Protein AF-A0AAV7CRY5-F1 (afdb_monomer_lite)

Secondary structure (DSSP, 8-state):
-EEEEEEEEEEEEEEEGGGHHHHHHHHHHHHH-GGG-----EEEEE-SSEEEEEEEHHHHTTSPP-TTEEE-S--EEEEEEE---SSSS---B--HHHHIIIIIHHHHHTT--EEEEE-SS-EEEEEEGGGHHHHHHHHTTT-EEEEEETTEEEE------------------------------------------SS----------

InterPro domains:
  IPR026249 CASTOR family [PR02078] (38-56)
  IPR026249 CASTOR family [PR02078] (56-70)
  IPR026249 CASTOR family [PR02078] (70-82)
  IPR026249 CASTOR family [PR02078] (94-113)
  IPR027795 CASTOR, ACT domain [PF13840] (73-139)
  IPR040778 CASTOR1, N-terminal [PF18700] (9-69)
  IPR045865 ACT-like domain [SSF55021] (93-143)
  IPR051719 Cytosolic arginine sensor for mTORC1 [PTHR31131] (1-174)

Radius of gyration: 18.85 Å; chains: 1; bounding box: 53×42×50 Å

Organism: Engystomops pustulosus (NCBI:txid76066)

Foldseek 3Di:
DAKEWEPFWKKKKKAFPVCVVLFVQLVCCQQPVCVNWPWPDWFWFDDPGTIIIITGPRSVVSGDDDPRIGIDPFTKIKMFDWDPDPDDDDGDEDDPVVCCVLQVVLCVVVVWDWDWDDDPRYIIIIGTPVCVLVSCVSNVVPHQYWYQDPNDTDGPPNPDPPPDPDDDDDDDDDDDDDDPDDDDDDPDDDGDRPDRDPDDDDDDDDDDD

Sequence (209 aa):
MELHILEHRLKVASIAKENIQLFTYGLIKLAFLSSKTRCKFFSLTETPEDYTIIVDEEGFLELPSSEHLSVADATWLALNVVSGGGSSSSSQPIGVTKIAKSVIAPLADQNISVFMLSTYQTDFILVRERDLPFVMHTLAAEFTILQVVNGETVAADNLGVTNGFVKPKLGMNKKGHGKFSILENAGPIQNRCIFIPCKSAYSILLFLL

pLDDT: mean 71.77, std 27.09, range [23.28, 97.12]

Structure (mmCIF, N/CA/C/O backbone):
data_AF-A0AAV7CRY5-F1
#
_entry.id   AF-A0AAV7CRY5-F1
#
loop_
_atom_site.group_PDB
_atom_site.id
_atom_site.type_symbol
_atom_site.label_atom_id
_atom_site.label_alt_id
_atom_site.label_comp_id
_atom_site.label_asym_id
_atom_site.label_entity_id
_atom_site.label_seq_id
_atom_site.pdbx_PDB_ins_code
_atom_site.Cartn_x
_atom_site.Cartn_y
_atom_site.Cartn_z
_atom_site.occupancy
_atom_site.B_iso_or_equiv
_atom_site.auth_seq_id
_atom_site.auth_comp_id
_atom_site.auth_asym_id
_atom_site.auth_atom_id
_atom_site.pdbx_PDB_model_num
ATOM 1 N N . MET A 1 1 ? 21.057 2.311 -10.906 1.00 82.31 1 MET A N 1
ATOM 2 C CA . MET A 1 1 ? 20.374 2.448 -9.597 1.00 82.31 1 MET A CA 1
ATOM 3 C C . MET A 1 1 ? 19.766 1.102 -9.254 1.00 82.31 1 MET A C 1
ATOM 5 O O . MET A 1 1 ? 19.637 0.286 -10.160 1.00 82.31 1 MET A O 1
ATOM 9 N N . GLU A 1 2 ? 19.423 0.851 -7.996 1.00 88.25 2 GLU A N 1
ATOM 10 C CA . GLU A 1 2 ? 18.749 -0.393 -7.618 1.00 88.25 2 GLU A CA 1
ATOM 11 C C . GLU A 1 2 ? 17.283 -0.117 -7.298 1.00 88.25 2 GLU A C 1
ATOM 13 O O . GLU A 1 2 ? 16.954 0.885 -6.658 1.00 88.25 2 GLU A O 1
ATOM 18 N N . LEU A 1 3 ? 16.410 -1.005 -7.764 1.00 90.25 3 LEU A N 1
ATOM 19 C CA . LEU A 1 3 ? 14.995 -1.023 -7.420 1.00 90.25 3 LEU A CA 1
ATOM 20 C C . LEU A 1 3 ? 14.729 -2.304 -6.641 1.00 90.25 3 LEU A C 1
ATOM 22 O O . LEU A 1 3 ? 14.902 -3.396 -7.175 1.00 90.25 3 LEU A O 1
ATOM 26 N N . HIS A 1 4 ? 14.333 -2.173 -5.382 1.00 91.00 4 HIS A N 1
ATOM 27 C CA . HIS A 1 4 ? 14.048 -3.306 -4.511 1.00 91.00 4 HIS A CA 1
ATOM 28 C C . HIS A 1 4 ? 12.535 -3.513 -4.441 1.00 91.00 4 HIS A C 1
ATOM 30 O O . HIS A 1 4 ? 11.807 -2.633 -3.982 1.00 91.00 4 HIS A O 1
ATOM 36 N N . ILE A 1 5 ? 12.062 -4.675 -4.885 1.00 93.06 5 ILE A N 1
ATOM 37 C CA . ILE A 1 5 ? 10.692 -5.150 -4.683 1.00 93.06 5 ILE A CA 1
ATOM 38 C C . ILE A 1 5 ? 10.646 -5.794 -3.298 1.00 93.06 5 ILE A C 1
ATOM 40 O O . ILE A 1 5 ? 11.307 -6.806 -3.061 1.00 93.06 5 ILE A O 1
ATOM 44 N N . LEU A 1 6 ? 9.897 -5.203 -2.372 1.00 91.06 6 LEU A N 1
ATOM 45 C CA . LEU A 1 6 ? 9.798 -5.710 -1.006 1.00 91.06 6 LEU A CA 1
ATOM 46 C C . LEU A 1 6 ? 8.889 -6.944 -0.931 1.00 91.06 6 LEU A C 1
ATOM 48 O O . LEU A 1 6 ? 7.956 -7.095 -1.717 1.00 91.06 6 LEU A O 1
ATOM 52 N N . GLU A 1 7 ? 9.115 -7.793 0.074 1.00 88.38 7 GLU A N 1
ATOM 53 C CA . GLU A 1 7 ? 8.344 -9.028 0.306 1.00 88.38 7 GLU A CA 1
ATOM 54 C C . GLU A 1 7 ? 6.907 -8.798 0.813 1.00 88.38 7 GLU A C 1
ATOM 56 O O . GLU A 1 7 ? 6.166 -9.750 1.057 1.00 88.38 7 GLU A O 1
ATOM 61 N N . HIS A 1 8 ? 6.498 -7.543 1.009 1.00 87.81 8 HIS A N 1
ATOM 62 C CA . HIS A 1 8 ? 5.221 -7.215 1.631 1.00 87.81 8 HIS A CA 1
ATOM 63 C C . HIS A 1 8 ? 4.103 -7.098 0.595 1.00 87.81 8 HIS A C 1
ATOM 65 O O . HIS A 1 8 ? 4.104 -6.199 -0.249 1.00 87.81 8 HIS A O 1
ATOM 71 N N . ARG A 1 9 ? 3.108 -7.979 0.721 1.00 95.38 9 ARG A N 1
ATOM 72 C CA . ARG A 1 9 ? 1.816 -7.871 0.039 1.00 95.38 9 ARG A CA 1
ATOM 73 C C . ARG A 1 9 ? 0.900 -7.007 0.893 1.00 95.38 9 ARG A C 1
ATOM 75 O O . ARG A 1 9 ? 0.596 -7.362 2.028 1.00 95.38 9 ARG A O 1
ATOM 82 N N . LEU A 1 10 ? 0.506 -5.858 0.361 1.00 95.75 10 LEU A N 1
ATOM 83 C CA . LEU A 1 10 ? -0.177 -4.804 1.100 1.00 95.75 10 LEU A CA 1
ATOM 84 C C . LEU A 1 10 ? -1.644 -4.691 0.692 1.00 95.75 10 LEU A C 1
ATOM 86 O O . LEU A 1 10 ? -2.000 -4.771 -0.489 1.00 95.75 10 LEU A O 1
ATOM 90 N N . LYS A 1 11 ? -2.490 -4.447 1.687 1.00 97.00 11 LYS A N 1
ATOM 91 C CA . LYS A 1 11 ? -3.884 -4.040 1.547 1.00 97.00 11 LYS A CA 1
ATOM 92 C C . LYS A 1 11 ? -4.006 -2.557 1.855 1.00 97.00 11 LYS A C 1
ATOM 94 O O . LYS A 1 11 ? -3.394 -2.062 2.798 1.00 97.00 11 LYS A O 1
ATOM 99 N N . VAL A 1 12 ? -4.815 -1.872 1.053 1.00 95.19 12 VAL A N 1
ATOM 100 C CA . VAL A 1 12 ? -5.201 -0.479 1.285 1.00 95.19 12 VAL A CA 1
ATOM 101 C C . VAL A 1 12 ? -6.655 -0.483 1.721 1.00 95.19 12 VAL A C 1
ATOM 103 O O . VAL A 1 12 ? -7.508 -1.022 1.015 1.00 95.19 12 VAL A O 1
ATOM 106 N N . ALA A 1 13 ? -6.921 0.087 2.888 1.00 95.88 13 ALA A N 1
ATOM 107 C CA . ALA A 1 13 ? -8.252 0.178 3.457 1.00 95.88 13 ALA A CA 1
ATOM 108 C C . ALA A 1 13 ? -8.536 1.589 3.983 1.00 95.88 13 ALA A C 1
ATOM 110 O O . ALA A 1 13 ? -7.620 2.372 4.217 1.00 95.88 13 ALA A O 1
ATOM 111 N N . SER A 1 14 ? -9.810 1.904 4.176 1.00 95.94 14 SER A N 1
ATOM 112 C CA . SER A 1 14 ? -10.287 3.165 4.730 1.00 95.94 14 SER A CA 1
ATOM 113 C C . SER A 1 14 ? -11.382 2.908 5.764 1.00 95.94 14 SER A C 1
ATOM 115 O O . SER A 1 14 ? -12.218 2.012 5.602 1.00 95.94 14 SER A O 1
ATOM 117 N N . ILE A 1 15 ? -11.352 3.696 6.839 1.00 96.44 15 ILE A N 1
ATOM 118 C CA . ILE A 1 15 ? -12.349 3.711 7.908 1.00 96.44 15 ILE A CA 1
ATOM 119 C C . ILE A 1 15 ? -12.909 5.129 8.025 1.00 96.44 15 ILE A C 1
ATOM 121 O O . ILE A 1 15 ? -12.161 6.072 8.287 1.00 96.44 15 ILE A O 1
ATOM 125 N N . ALA A 1 16 ? -14.229 5.274 7.906 1.00 96.31 16 ALA A N 1
ATOM 126 C CA . ALA A 1 16 ? -14.907 6.547 8.154 1.00 96.31 16 ALA A CA 1
ATOM 127 C C . ALA A 1 16 ? -14.708 7.021 9.608 1.00 96.31 16 ALA A C 1
ATOM 129 O O . ALA A 1 16 ? -14.632 6.205 10.534 1.00 96.31 16 ALA A O 1
ATOM 130 N N . LYS A 1 17 ? -14.646 8.340 9.827 1.00 94.00 17 LYS A N 1
ATOM 131 C CA . LYS A 1 17 ? -14.325 8.949 11.133 1.00 94.00 17 LYS A CA 1
ATOM 132 C C . LYS A 1 17 ? -15.164 8.416 12.286 1.00 94.00 17 LYS A C 1
ATOM 134 O O . LYS A 1 17 ? -14.636 8.106 13.350 1.00 94.00 17 LYS A O 1
ATOM 139 N N . GLU A 1 18 ? -16.461 8.293 12.063 1.00 96.75 18 GLU A N 1
ATOM 140 C CA . GLU A 1 18 ? -17.451 7.835 13.030 1.00 96.75 18 GLU A CA 1
ATOM 141 C C . GLU A 1 18 ? -17.232 6.384 13.485 1.00 96.75 18 GLU A C 1
ATOM 143 O O . GLU A 1 18 ? -17.610 6.025 14.599 1.00 96.75 18 GLU A O 1
ATOM 148 N N . ASN A 1 19 ? -16.562 5.564 12.671 1.00 96.19 19 ASN A N 1
ATOM 149 C CA . ASN A 1 19 ? -16.421 4.128 12.903 1.00 96.19 19 ASN A CA 1
ATOM 150 C C . ASN A 1 19 ? -15.075 3.737 13.525 1.00 96.19 19 ASN A C 1
ATOM 152 O O . ASN A 1 19 ? -14.879 2.571 13.868 1.00 96.19 19 ASN A O 1
ATOM 156 N N . ILE A 1 20 ? -14.153 4.686 13.729 1.00 95.12 20 ILE A N 1
ATOM 157 C CA . ILE A 1 20 ? -12.791 4.414 14.224 1.00 95.12 20 ILE A CA 1
ATOM 158 C C . ILE A 1 20 ? -12.760 3.663 15.564 1.00 95.12 20 ILE A C 1
ATOM 160 O O . ILE A 1 20 ? -11.850 2.872 15.832 1.00 95.12 20 ILE A O 1
ATOM 164 N N . GLN A 1 21 ? -13.785 3.856 16.397 1.00 96.38 21 GLN A N 1
ATOM 165 C CA . GLN A 1 21 ? -13.907 3.187 17.693 1.00 96.38 21 GLN A CA 1
ATOM 166 C C . GLN A 1 21 ? -13.944 1.658 17.545 1.00 96.38 21 GLN A C 1
ATOM 168 O O . GLN A 1 21 ? -13.300 0.956 18.324 1.00 96.38 21 GLN A O 1
ATOM 173 N N . LEU A 1 22 ? -14.600 1.143 16.498 1.00 97.06 22 LEU A N 1
ATOM 174 C CA . LEU A 1 22 ? -14.698 -0.296 16.221 1.00 97.06 22 LEU A CA 1
ATOM 175 C C . LEU A 1 22 ? -13.336 -0.929 15.911 1.00 97.06 22 LEU A C 1
ATOM 177 O O . LEU A 1 22 ? -13.116 -2.103 16.195 1.00 97.06 22 LEU A O 1
ATOM 181 N N . PHE A 1 23 ? -12.406 -0.146 15.365 1.00 97.12 23 PHE A N 1
ATOM 182 C CA . PHE A 1 23 ? -11.086 -0.611 14.933 1.00 97.12 23 PHE A CA 1
ATOM 183 C C . PHE A 1 23 ? -9.977 -0.265 15.928 1.00 97.12 23 PHE A C 1
ATOM 185 O O . PHE A 1 23 ? -8.841 -0.701 15.757 1.00 97.12 23 PHE A O 1
ATOM 192 N N . THR A 1 24 ? -10.289 0.482 16.992 1.00 95.75 24 THR A N 1
ATOM 193 C CA . THR A 1 24 ? -9.295 1.018 17.933 1.00 95.75 24 THR A CA 1
ATOM 194 C C . THR A 1 24 ? -8.419 -0.074 18.547 1.00 95.75 24 THR A C 1
ATOM 196 O O . THR A 1 24 ? -7.208 0.103 18.637 1.00 95.75 24 THR A O 1
ATOM 199 N N . TYR A 1 25 ? -8.987 -1.227 18.917 1.00 96.44 25 TYR A N 1
ATOM 200 C CA . TYR A 1 25 ? -8.199 -2.337 19.462 1.00 96.44 25 TYR A CA 1
ATOM 201 C C . TYR A 1 25 ? -7.173 -2.875 18.453 1.00 96.44 25 TYR A C 1
ATOM 203 O O . TYR A 1 25 ? -5.991 -2.982 18.783 1.00 96.44 25 TYR A O 1
ATOM 211 N N . GLY A 1 26 ? -7.609 -3.162 17.221 1.00 94.94 26 GLY A N 1
ATOM 212 C CA . GLY A 1 26 ? -6.735 -3.644 16.147 1.00 94.94 26 GLY A CA 1
ATOM 213 C C . GLY A 1 26 ? -5.647 -2.626 15.808 1.00 94.94 26 GLY A C 1
ATOM 214 O O . GLY A 1 26 ? -4.469 -2.967 15.761 1.00 94.94 26 GLY A O 1
ATOM 215 N N . LEU A 1 27 ? -6.018 -1.348 15.694 1.00 94.69 27 LEU A N 1
ATOM 216 C CA . LEU A 1 27 ? -5.082 -0.255 15.429 1.00 94.69 27 LEU A CA 1
ATOM 217 C C . LEU A 1 27 ? -4.041 -0.088 16.541 1.00 94.69 27 LEU A C 1
ATOM 219 O O . LEU A 1 27 ? -2.854 0.015 16.250 1.00 94.69 27 LEU A O 1
ATOM 223 N N . ILE A 1 28 ? -4.448 -0.116 17.814 1.00 93.62 28 ILE A N 1
ATOM 224 C CA . ILE A 1 28 ? -3.509 -0.054 18.944 1.00 93.62 28 ILE A CA 1
ATOM 225 C C . ILE A 1 28 ? -2.569 -1.261 18.930 1.00 93.62 28 ILE A C 1
ATOM 227 O O . ILE A 1 28 ? -1.367 -1.109 19.163 1.00 93.62 28 ILE A O 1
ATOM 231 N N . LYS A 1 29 ? -3.095 -2.457 18.646 1.00 91.69 29 LYS A N 1
ATOM 232 C CA . LYS A 1 29 ? -2.294 -3.680 18.578 1.00 91.69 29 LYS A CA 1
ATOM 233 C C . LYS A 1 29 ? -1.228 -3.584 17.486 1.00 91.69 29 LYS A C 1
ATOM 235 O O . LYS A 1 29 ? -0.059 -3.828 17.776 1.00 91.69 29 LYS A O 1
ATOM 240 N N . LEU A 1 30 ? -1.616 -3.168 16.280 1.00 90.81 30 LEU A N 1
ATOM 241 C CA . LEU A 1 30 ? -0.708 -2.974 15.147 1.00 90.81 30 LEU A CA 1
ATOM 242 C C . LEU A 1 30 ? 0.363 -1.924 15.443 1.00 90.81 30 LEU A C 1
ATOM 244 O O . LEU A 1 30 ? 1.536 -2.128 15.140 1.00 90.81 30 LEU A O 1
ATOM 248 N N . ALA A 1 31 ? -0.027 -0.815 16.067 1.00 88.50 31 ALA A N 1
ATOM 249 C CA . ALA A 1 31 ? 0.857 0.329 16.192 1.00 88.50 31 ALA A CA 1
ATOM 250 C C . ALA A 1 31 ? 1.797 0.273 17.409 1.00 88.50 31 ALA A C 1
ATOM 252 O O . ALA A 1 31 ? 2.903 0.810 17.358 1.00 88.50 31 ALA A O 1
ATOM 253 N N . PHE A 1 32 ? 1.383 -0.375 18.503 1.00 88.69 32 PHE A N 1
ATOM 254 C CA . PHE A 1 32 ? 2.121 -0.347 19.773 1.00 88.69 32 PHE A CA 1
ATOM 255 C C . PHE A 1 32 ? 2.501 -1.722 20.322 1.00 88.69 32 PHE A C 1
ATOM 257 O O . PHE A 1 32 ? 3.377 -1.808 21.182 1.00 88.69 32 PHE A O 1
ATOM 264 N N . LEU A 1 33 ? 1.870 -2.804 19.856 1.00 90.50 33 LEU A N 1
ATOM 265 C CA . LEU A 1 33 ? 2.053 -4.149 20.405 1.00 90.50 33 LEU A CA 1
ATOM 266 C C . LEU A 1 33 ? 2.681 -5.085 19.368 1.00 90.50 33 LEU A C 1
ATOM 268 O O . LEU A 1 33 ? 2.173 -6.175 19.120 1.00 90.50 33 LEU A O 1
ATOM 272 N N . SER A 1 34 ? 3.818 -4.686 18.791 1.00 82.62 34 SER A N 1
ATOM 273 C CA . SER A 1 34 ? 4.505 -5.442 17.729 1.00 82.62 34 SER A CA 1
ATOM 274 C C . SER A 1 34 ? 4.842 -6.889 18.107 1.00 82.62 34 SER A C 1
ATOM 276 O O . SER A 1 34 ? 4.841 -7.762 17.253 1.00 82.62 34 SER A O 1
ATOM 278 N N . SER A 1 35 ? 5.052 -7.194 19.391 1.00 88.44 35 SER A N 1
ATOM 279 C CA . SER A 1 35 ? 5.261 -8.570 19.874 1.00 88.44 35 SER A CA 1
ATOM 280 C C . SER A 1 35 ? 3.998 -9.442 19.869 1.00 88.44 35 SER A C 1
ATOM 282 O O . SER A 1 35 ? 4.067 -10.637 20.154 1.00 88.44 35 SER A O 1
ATOM 284 N N . LYS A 1 36 ? 2.830 -8.852 19.601 1.00 91.69 36 LYS A N 1
ATOM 285 C CA . LYS A 1 36 ? 1.517 -9.511 19.595 1.00 91.69 36 LYS A CA 1
ATOM 286 C C . LYS A 1 36 ? 0.956 -9.717 18.191 1.00 91.69 36 LYS A C 1
ATOM 288 O O . LYS A 1 36 ? -0.127 -10.286 18.079 1.00 91.69 36 LYS A O 1
ATOM 293 N N . THR A 1 37 ? 1.660 -9.270 17.158 1.00 91.19 37 THR A N 1
ATOM 294 C CA . THR A 1 37 ? 1.265 -9.399 15.754 1.00 91.19 37 THR A CA 1
ATOM 295 C C . THR A 1 37 ? 2.471 -9.815 14.911 1.00 91.19 37 THR A C 1
ATOM 297 O O . THR A 1 37 ? 3.615 -9.630 15.318 1.00 91.19 37 THR A O 1
ATOM 300 N N . ARG A 1 38 ? 2.223 -10.405 13.739 1.00 91.31 38 ARG A N 1
ATOM 301 C CA . ARG A 1 38 ? 3.263 -10.695 12.737 1.00 91.31 38 ARG A CA 1
ATOM 302 C C . ARG A 1 38 ? 3.381 -9.600 11.674 1.00 91.31 38 ARG A C 1
ATOM 304 O O . ARG A 1 38 ? 4.180 -9.749 10.755 1.00 91.31 38 ARG A O 1
ATOM 311 N N . CYS A 1 39 ? 2.609 -8.522 11.814 1.00 92.06 39 CYS A N 1
ATOM 312 C CA . CYS A 1 39 ? 2.650 -7.358 10.941 1.00 92.06 39 CYS A CA 1
ATOM 313 C C . CYS A 1 39 ? 4.064 -6.761 10.885 1.00 92.06 39 CYS A C 1
ATOM 315 O O . CYS A 1 39 ? 4.649 -6.409 11.912 1.00 92.06 39 CYS A O 1
ATOM 317 N N . LYS A 1 40 ? 4.593 -6.615 9.673 1.00 88.31 40 LYS A N 1
ATOM 318 C CA . LYS A 1 40 ? 5.882 -5.985 9.362 1.00 88.31 40 LYS A CA 1
ATOM 319 C C . LYS A 1 40 ? 5.715 -4.652 8.634 1.00 88.31 40 LYS A C 1
ATOM 321 O O . LYS A 1 40 ? 6.620 -3.824 8.693 1.00 88.31 40 LYS A O 1
ATOM 326 N N . PHE A 1 41 ? 4.573 -4.430 7.982 1.00 92.56 41 PHE A N 1
ATOM 327 C CA . PHE A 1 41 ? 4.260 -3.185 7.287 1.00 92.56 41 PHE A CA 1
ATOM 328 C C . PHE A 1 41 ? 2.918 -2.625 7.758 1.00 92.56 41 PHE A C 1
ATOM 330 O O . PHE A 1 41 ? 1.876 -3.236 7.539 1.00 92.56 41 PHE A O 1
ATOM 337 N N . PHE A 1 42 ? 2.944 -1.446 8.378 1.00 94.81 42 PHE A N 1
ATOM 338 C CA . PHE A 1 42 ? 1.750 -0.739 8.831 1.00 94.81 42 PHE A CA 1
ATOM 339 C C . PHE A 1 42 ? 1.921 0.770 8.654 1.00 94.81 42 PHE A C 1
ATOM 341 O O . PHE A 1 42 ? 2.911 1.357 9.092 1.00 94.81 42 PHE A O 1
ATOM 348 N N . SER A 1 43 ? 0.929 1.396 8.036 1.00 94.25 43 SER A N 1
ATOM 349 C CA . SER A 1 43 ? 0.776 2.837 7.912 1.00 94.25 43 SER A CA 1
ATOM 350 C C . SER A 1 43 ? -0.671 3.200 8.217 1.00 94.25 43 SER A C 1
ATOM 352 O O . SER A 1 43 ? -1.598 2.559 7.721 1.00 94.25 43 SER A O 1
ATOM 354 N N . LEU A 1 44 ? -0.849 4.234 9.032 1.00 95.25 44 LEU A N 1
ATOM 355 C CA . LEU A 1 44 ? -2.134 4.834 9.350 1.00 95.25 44 LEU A CA 1
ATOM 356 C C . LEU A 1 44 ? -2.030 6.327 9.058 1.00 95.25 44 LEU A C 1
ATOM 358 O O . LEU A 1 44 ? -1.176 7.014 9.620 1.00 95.25 44 LEU A O 1
ATOM 362 N N . THR A 1 45 ? -2.922 6.821 8.211 1.00 91.81 45 THR A N 1
ATOM 363 C CA . THR A 1 45 ? -2.990 8.229 7.835 1.00 91.81 45 THR A CA 1
ATOM 364 C C . THR A 1 45 ? -4.374 8.753 8.154 1.00 91.81 45 THR A C 1
ATOM 366 O O . THR A 1 45 ? -5.373 8.285 7.615 1.00 91.81 45 THR A O 1
ATOM 369 N N . GLU A 1 46 ?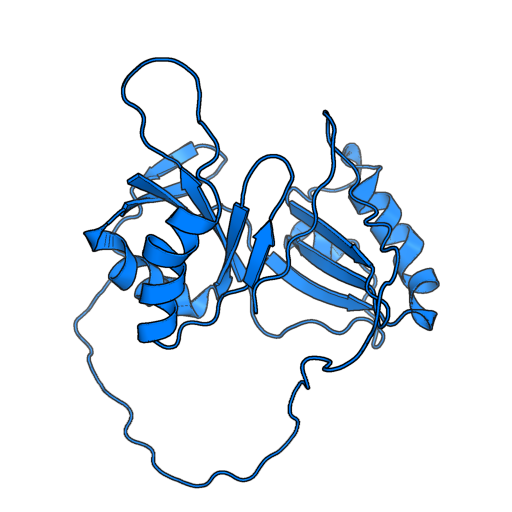 -4.429 9.741 9.038 1.00 92.88 46 GLU A N 1
ATOM 370 C CA . GLU A 1 46 ? -5.649 10.479 9.317 1.00 92.88 46 GLU A CA 1
ATOM 371 C C . GLU A 1 46 ? -5.835 11.591 8.275 1.00 92.88 46 GLU A C 1
ATOM 373 O O . GLU A 1 46 ? -4.970 12.456 8.127 1.00 92.88 46 GLU A O 1
ATOM 378 N N . THR A 1 47 ? -6.969 11.591 7.577 1.00 86.69 47 THR A N 1
ATOM 379 C CA . THR A 1 47 ? -7.395 12.685 6.692 1.00 86.69 47 THR A CA 1
ATOM 380 C C . THR A 1 47 ? -8.587 13.418 7.322 1.00 86.69 47 THR A C 1
ATOM 382 O O . THR A 1 47 ? -9.093 12.979 8.356 1.00 86.69 47 THR A O 1
ATOM 385 N N . PRO A 1 48 ? -9.072 14.544 6.772 1.00 89.88 48 PRO A N 1
ATOM 386 C CA . PRO A 1 48 ? -10.336 15.126 7.223 1.00 89.88 48 PRO A CA 1
ATOM 387 C C . PRO A 1 48 ? -11.542 14.193 7.032 1.00 89.88 48 PRO A C 1
ATOM 389 O O . PRO A 1 48 ? -12.480 14.255 7.823 1.00 89.88 48 PRO A O 1
ATOM 392 N N . GLU A 1 49 ? -11.508 13.325 6.017 1.00 86.19 49 GLU A N 1
ATOM 393 C CA . GLU A 1 49 ? -12.640 12.472 5.635 1.00 86.19 49 GLU A CA 1
ATOM 394 C C . GLU A 1 49 ? -12.624 11.111 6.337 1.00 86.19 49 GLU A C 1
ATOM 396 O O . GLU A 1 49 ? -13.673 10.575 6.687 1.00 86.19 49 GLU A O 1
ATOM 401 N N . ASP A 1 50 ? -11.440 10.545 6.563 1.00 92.69 50 ASP A N 1
ATOM 402 C CA . ASP A 1 50 ? -11.297 9.150 6.966 1.00 92.69 50 ASP A CA 1
ATOM 403 C C . ASP A 1 50 ? -9.968 8.854 7.685 1.00 92.69 50 ASP A C 1
ATOM 405 O O . ASP A 1 50 ? -9.162 9.737 8.007 1.00 92.69 50 ASP A O 1
ATOM 409 N N . TYR A 1 51 ? -9.769 7.572 7.980 1.00 93.38 51 TYR A N 1
ATOM 410 C CA . TYR A 1 51 ? -8.486 6.982 8.327 1.00 93.38 51 TYR A CA 1
ATOM 411 C C . TYR A 1 51 ? -8.096 5.988 7.235 1.00 93.38 51 TYR A C 1
ATOM 413 O O . TYR A 1 51 ? -8.704 4.925 7.115 1.00 93.38 51 TYR A O 1
ATOM 421 N N . THR A 1 52 ? -7.066 6.316 6.461 1.00 94.19 52 THR A N 1
ATOM 422 C CA . THR A 1 52 ? -6.476 5.405 5.478 1.00 94.19 52 THR A CA 1
ATOM 423 C C . THR A 1 52 ? -5.469 4.486 6.164 1.00 94.19 52 THR A C 1
ATOM 425 O O . THR A 1 52 ? -4.604 4.944 6.912 1.00 94.19 52 THR A O 1
ATOM 428 N N . ILE A 1 53 ? -5.555 3.190 5.886 1.00 95.62 53 ILE A N 1
ATOM 429 C CA . ILE A 1 53 ? -4.664 2.152 6.399 1.00 95.62 53 ILE A CA 1
ATOM 430 C C . ILE A 1 53 ? -3.972 1.472 5.227 1.00 95.62 53 ILE A C 1
ATOM 432 O O . ILE A 1 53 ? -4.623 1.037 4.278 1.00 95.62 53 ILE A O 1
ATOM 436 N N . ILE A 1 54 ? -2.656 1.322 5.329 1.00 95.88 54 ILE A N 1
ATOM 437 C CA . ILE A 1 54 ? -1.873 0.454 4.452 1.00 95.88 54 ILE A CA 1
ATOM 438 C C . ILE A 1 54 ? -1.185 -0.563 5.339 1.00 95.88 54 ILE A C 1
ATOM 440 O O . ILE A 1 54 ? -0.391 -0.202 6.206 1.00 95.88 54 ILE A O 1
ATOM 444 N N . VAL A 1 55 ? -1.512 -1.831 5.153 1.00 95.69 55 VAL A N 1
ATOM 445 C CA . VAL A 1 55 ? -1.069 -2.894 6.053 1.00 95.69 55 VAL A CA 1
ATOM 446 C C . VAL A 1 55 ? -0.744 -4.150 5.263 1.00 95.69 55 VAL A C 1
ATOM 448 O O . VAL A 1 55 ? -1.359 -4.396 4.226 1.00 95.69 55 VAL A O 1
ATOM 451 N N . ASP A 1 56 ? 0.233 -4.933 5.711 1.00 94.44 56 ASP A N 1
ATOM 452 C CA . ASP A 1 56 ? 0.470 -6.250 5.121 1.00 94.44 56 ASP A CA 1
ATOM 453 C C . ASP A 1 56 ? -0.650 -7.253 5.440 1.00 94.44 56 ASP A C 1
ATOM 455 O O . ASP A 1 56 ? -1.528 -7.006 6.268 1.00 94.44 56 ASP A O 1
ATOM 459 N N . GLU A 1 57 ? -0.649 -8.393 4.747 1.00 95.00 57 GLU A N 1
ATOM 460 C CA . GLU A 1 57 ? -1.684 -9.420 4.919 1.00 95.00 57 GLU A CA 1
ATOM 461 C C . GLU A 1 57 ? -1.785 -9.941 6.360 1.00 95.00 57 GLU A C 1
ATOM 463 O O . GLU A 1 57 ? -2.886 -10.242 6.812 1.00 95.00 57 GLU A O 1
ATOM 468 N N . GLU A 1 58 ? -0.676 -10.001 7.101 1.00 93.75 58 GLU A N 1
ATOM 469 C CA . GLU A 1 58 ? -0.665 -10.450 8.497 1.00 93.75 58 GLU A CA 1
ATOM 470 C C . GLU A 1 58 ? -1.300 -9.423 9.434 1.00 93.75 58 GLU A C 1
ATOM 472 O O . GLU A 1 58 ? -2.104 -9.777 10.295 1.00 93.75 58 GLU A O 1
ATOM 477 N N . GLY A 1 59 ? -0.977 -8.141 9.263 1.00 93.12 59 GLY A N 1
ATOM 478 C CA . GLY A 1 59 ? -1.592 -7.069 10.031 1.00 93.12 59 GLY A CA 1
ATOM 479 C C . GLY A 1 59 ? -3.053 -6.830 9.654 1.00 93.12 59 GLY A C 1
ATOM 480 O O . GLY A 1 59 ? -3.853 -6.460 10.510 1.00 93.12 59 GLY A O 1
ATOM 481 N N . PHE A 1 60 ? -3.440 -7.102 8.406 1.00 96.44 60 PHE A N 1
ATOM 482 C CA . PHE A 1 60 ? -4.832 -7.005 7.971 1.00 96.44 60 PHE A CA 1
ATOM 483 C C . PHE A 1 60 ? -5.759 -7.932 8.776 1.00 96.44 60 PHE A C 1
ATOM 485 O O . PHE A 1 60 ? -6.889 -7.552 9.073 1.00 96.44 60 PHE A O 1
ATOM 492 N N . LEU A 1 61 ? -5.268 -9.102 9.208 1.00 96.00 61 LEU A N 1
ATOM 493 C CA . LEU A 1 61 ? -6.016 -10.042 10.057 1.00 96.00 61 LEU A CA 1
ATOM 494 C C . LEU A 1 61 ? -6.312 -9.500 11.467 1.00 96.00 61 LEU A C 1
ATOM 496 O O . LEU A 1 61 ? -7.181 -10.031 12.154 1.00 96.00 61 LEU A O 1
ATOM 500 N N . GLU A 1 62 ? -5.602 -8.459 11.909 1.00 95.81 62 GLU A N 1
ATOM 501 C CA . GLU A 1 62 ? -5.830 -7.812 13.207 1.00 95.81 62 GLU A CA 1
ATOM 502 C C . GLU A 1 62 ? -6.996 -6.814 13.178 1.00 95.81 62 GLU A C 1
ATOM 504 O O . GLU A 1 62 ? -7.452 -6.358 14.232 1.00 95.81 62 GLU A O 1
ATOM 509 N N . LEU A 1 63 ? -7.478 -6.452 11.984 1.00 95.69 63 LEU A N 1
ATOM 510 C CA . LEU A 1 63 ? -8.632 -5.578 11.816 1.00 95.69 63 LEU A CA 1
ATOM 511 C C . LEU A 1 63 ? -9.921 -6.417 11.808 1.00 95.69 63 LEU A C 1
ATOM 513 O O . LEU A 1 63 ? -10.004 -7.417 11.093 1.00 95.69 63 LEU A O 1
ATOM 517 N N . PRO A 1 64 ? -10.956 -6.031 12.575 1.00 94.31 64 PRO A N 1
ATOM 518 C CA . PRO A 1 64 ? -12.224 -6.748 12.563 1.00 94.31 64 PRO A CA 1
ATOM 519 C C . PRO A 1 64 ? -12.870 -6.693 11.175 1.00 94.31 64 PRO A C 1
ATOM 521 O O . PRO A 1 64 ? -12.953 -5.634 10.552 1.00 94.31 64 PRO A O 1
ATOM 524 N N . SER A 1 65 ? -13.387 -7.834 10.713 1.00 91.06 65 SER A N 1
ATOM 525 C CA . SER A 1 65 ? -14.240 -7.875 9.523 1.00 91.06 65 SER A CA 1
ATOM 526 C C . SER A 1 65 ? -15.524 -7.096 9.797 1.00 91.06 65 SER A C 1
ATOM 528 O O . SER A 1 65 ? -16.265 -7.416 10.725 1.00 91.06 65 SER A O 1
ATOM 530 N N . SER A 1 66 ? -15.765 -6.051 9.014 1.00 92.81 66 SER A N 1
ATOM 531 C CA . SER A 1 66 ? -16.881 -5.131 9.202 1.00 92.81 66 SER A CA 1
ATOM 532 C C . SER A 1 66 ? -17.221 -4.455 7.879 1.00 92.81 66 SER A C 1
ATOM 534 O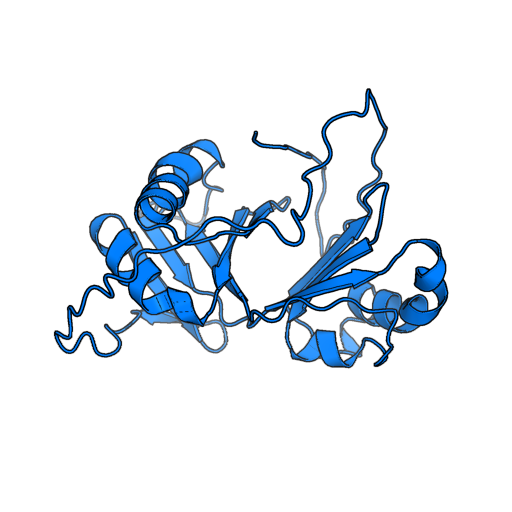 O . SER A 1 66 ? -16.329 -4.187 7.077 1.00 92.81 66 SER A O 1
ATOM 536 N N . GLU A 1 67 ? -18.496 -4.128 7.671 1.00 94.19 67 GLU A N 1
ATOM 537 C CA . GLU A 1 67 ? -18.941 -3.308 6.534 1.00 94.19 67 GLU A CA 1
ATOM 538 C C . GLU A 1 67 ? -18.401 -1.869 6.591 1.00 94.19 67 GLU A C 1
ATOM 540 O O . GLU A 1 67 ? -18.378 -1.165 5.586 1.00 94.19 67 GLU A O 1
ATOM 545 N N . HIS A 1 68 ? -17.921 -1.440 7.762 1.00 95.31 68 HIS A N 1
ATOM 546 C CA . HIS A 1 68 ? -17.331 -0.120 7.979 1.00 95.31 68 HIS A CA 1
ATOM 547 C C . HIS A 1 68 ? -15.851 -0.028 7.577 1.00 95.31 68 HIS A C 1
ATOM 549 O O . HIS A 1 68 ? -15.254 1.040 7.718 1.00 95.31 68 HIS A O 1
ATOM 555 N N . LEU A 1 69 ?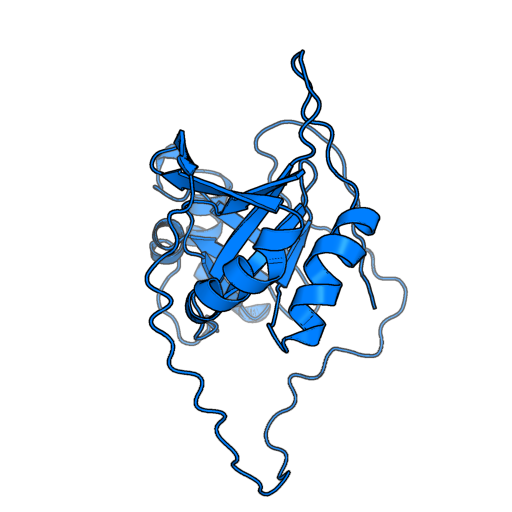 -15.258 -1.133 7.107 1.00 96.62 69 LEU A N 1
ATOM 556 C CA . LEU A 1 69 ? -13.912 -1.171 6.545 1.00 96.62 69 LEU A CA 1
ATOM 557 C C . LEU A 1 69 ? -14.006 -1.264 5.021 1.00 96.62 69 LEU A C 1
ATOM 559 O O . LEU A 1 69 ? -14.295 -2.324 4.469 1.00 96.62 69 LEU A O 1
ATOM 563 N N . SER A 1 70 ? -13.735 -0.158 4.335 1.00 96.62 70 SER A N 1
ATOM 564 C CA . SER A 1 70 ? -13.649 -0.151 2.876 1.00 96.62 70 SER A CA 1
ATOM 565 C C . SER A 1 70 ? -12.267 -0.638 2.461 1.00 96.62 70 SER A C 1
ATOM 567 O O . SER A 1 70 ? -11.273 -0.038 2.855 1.00 96.62 70 SER A O 1
ATOM 569 N N . VAL A 1 71 ? -12.176 -1.722 1.693 1.00 96.31 71 VAL A N 1
ATOM 570 C CA . VAL A 1 71 ? -10.897 -2.316 1.272 1.00 96.31 71 VAL A CA 1
ATOM 571 C C . VAL A 1 71 ? -10.792 -2.238 -0.241 1.00 96.31 71 VAL A C 1
ATOM 573 O O . VAL A 1 71 ? -11.715 -2.627 -0.951 1.00 96.31 71 VAL A O 1
ATOM 576 N N . ALA A 1 72 ? -9.663 -1.749 -0.748 1.00 93.69 72 ALA A N 1
ATOM 577 C CA . ALA A 1 72 ? -9.403 -1.749 -2.178 1.00 93.69 72 ALA A CA 1
ATOM 578 C C . ALA A 1 72 ? -9.231 -3.187 -2.697 1.00 93.69 72 ALA A C 1
ATOM 580 O O . ALA A 1 72 ? -8.504 -3.986 -2.107 1.00 93.69 72 ALA A O 1
ATOM 581 N N . ASP A 1 73 ? -9.822 -3.489 -3.856 1.00 92.62 73 ASP A N 1
ATOM 582 C CA . ASP A 1 73 ? -9.765 -4.828 -4.467 1.00 92.62 73 ASP A CA 1
ATOM 583 C C . ASP A 1 73 ? -8.336 -5.289 -4.805 1.00 92.62 73 ASP A C 1
ATOM 585 O O . ASP A 1 73 ? -8.056 -6.482 -4.934 1.00 92.62 73 ASP A O 1
ATOM 589 N N . ALA A 1 74 ? -7.413 -4.343 -4.987 1.00 92.44 74 ALA A N 1
ATOM 590 C CA . ALA A 1 74 ? -6.043 -4.633 -5.373 1.00 92.44 74 ALA A CA 1
ATOM 591 C C . ALA A 1 74 ? -5.160 -4.992 -4.168 1.00 92.44 74 ALA A C 1
ATOM 593 O O . ALA A 1 74 ? -5.159 -4.310 -3.144 1.00 92.44 74 ALA A O 1
ATOM 594 N N . THR A 1 75 ? -4.323 -6.013 -4.349 1.00 95.94 75 THR A N 1
ATOM 595 C CA . THR A 1 75 ? -3.113 -6.206 -3.542 1.00 95.94 75 THR A CA 1
ATOM 596 C C . THR A 1 75 ? -1.981 -5.378 -4.138 1.00 95.94 75 THR A C 1
ATOM 598 O O . THR A 1 75 ? -1.803 -5.337 -5.362 1.00 95.94 75 THR A O 1
ATOM 601 N N . TRP A 1 76 ? -1.212 -4.731 -3.272 1.00 95.50 76 TRP A N 1
ATOM 602 C CA . TRP A 1 76 ? -0.121 -3.843 -3.648 1.00 95.50 76 TRP A CA 1
ATOM 603 C C . TRP A 1 76 ? 1.226 -4.412 -3.207 1.00 95.50 76 TRP A C 1
ATOM 605 O O . TRP A 1 76 ? 1.316 -5.088 -2.188 1.00 95.50 76 TRP A O 1
ATOM 615 N N . LEU A 1 77 ? 2.273 -4.121 -3.970 1.00 95.31 77 LEU A N 1
ATOM 616 C CA . LEU A 1 77 ? 3.662 -4.418 -3.642 1.00 95.31 77 LEU A CA 1
ATOM 617 C C . LEU A 1 77 ? 4.406 -3.107 -3.453 1.00 95.31 77 LEU A C 1
ATOM 619 O O . LEU A 1 77 ? 4.223 -2.179 -4.241 1.00 95.31 77 LEU A O 1
ATOM 623 N N . ALA A 1 78 ? 5.251 -3.041 -2.430 1.00 91.75 78 ALA A N 1
ATOM 624 C CA . ALA A 1 78 ? 6.091 -1.879 -2.186 1.00 91.75 78 ALA A CA 1
ATOM 625 C C . ALA A 1 78 ? 7.409 -1.982 -2.955 1.00 91.75 78 ALA A C 1
ATOM 627 O O . ALA A 1 78 ? 8.127 -2.976 -2.857 1.00 91.75 78 ALA A O 1
ATOM 628 N N . LEU A 1 79 ? 7.735 -0.924 -3.686 1.00 91.38 79 LEU A N 1
ATOM 629 C CA . LEU A 1 79 ? 9.028 -0.720 -4.317 1.00 91.38 79 LEU A CA 1
ATOM 630 C C . LEU A 1 79 ? 9.810 0.320 -3.519 1.00 91.38 79 LEU A C 1
ATOM 632 O O . LEU A 1 79 ? 9.249 1.337 -3.104 1.00 91.38 79 LEU A O 1
ATOM 636 N N . ASN A 1 80 ? 11.106 0.084 -3.350 1.00 88.88 80 ASN A N 1
ATOM 637 C CA . ASN A 1 80 ? 12.037 1.027 -2.746 1.00 88.88 80 ASN A CA 1
ATOM 638 C C . ASN A 1 80 ? 13.189 1.303 -3.718 1.00 88.88 80 ASN A C 1
ATOM 640 O O . ASN A 1 80 ? 13.786 0.372 -4.261 1.00 88.88 80 ASN A O 1
ATOM 644 N N . VAL A 1 81 ? 13.503 2.576 -3.949 1.00 85.00 81 VAL A N 1
ATOM 645 C CA . VAL A 1 81 ? 14.568 2.980 -4.874 1.00 85.00 81 VAL A CA 1
ATOM 646 C C . VAL A 1 81 ? 15.811 3.330 -4.071 1.00 85.00 81 VAL A C 1
ATOM 648 O O . VAL A 1 81 ? 15.797 4.263 -3.270 1.00 85.00 81 VAL A O 1
ATOM 651 N N . VAL A 1 82 ? 16.910 2.617 -4.311 1.00 80.12 82 VAL A N 1
ATOM 652 C CA . VAL A 1 82 ? 18.168 2.817 -3.585 1.00 80.12 82 VAL A CA 1
ATOM 653 C C . VAL A 1 82 ? 19.247 3.321 -4.542 1.00 80.12 82 VAL A C 1
ATOM 655 O O . VAL A 1 82 ? 19.461 2.790 -5.639 1.00 80.12 82 VAL A O 1
ATOM 658 N N . SER A 1 83 ? 19.949 4.384 -4.137 1.00 70.50 83 SER A N 1
ATOM 659 C CA . SER A 1 83 ? 21.095 4.879 -4.901 1.00 70.50 83 SER A CA 1
ATOM 660 C C . SER A 1 83 ? 22.274 3.964 -4.631 1.00 70.50 83 SER A C 1
ATOM 662 O O . SER A 1 83 ? 22.845 4.007 -3.545 1.00 70.50 83 SER A O 1
ATOM 664 N N . GLY A 1 84 ? 22.664 3.167 -5.624 1.00 57.19 84 GLY A N 1
ATOM 665 C CA . GLY A 1 84 ? 23.916 2.417 -5.590 1.00 57.19 84 GLY A CA 1
ATOM 666 C C . GLY A 1 84 ? 25.105 3.378 -5.581 1.00 57.19 84 GLY A C 1
ATOM 667 O O . GLY A 1 84 ? 25.553 3.826 -6.634 1.00 57.19 84 GLY A O 1
ATOM 668 N N . GLY A 1 85 ? 25.580 3.747 -4.392 1.00 47.19 85 GLY A N 1
ATOM 669 C CA . GLY A 1 85 ? 26.868 4.401 -4.192 1.00 47.19 85 GLY A CA 1
ATOM 670 C C . GLY A 1 85 ? 27.921 3.330 -3.938 1.00 47.19 85 GLY A C 1
ATOM 671 O O . GLY A 1 85 ? 27.841 2.617 -2.942 1.00 47.19 85 GLY A O 1
ATOM 672 N N . GLY A 1 86 ? 28.878 3.178 -4.854 1.00 40.75 86 GLY A N 1
ATOM 673 C CA . GLY A 1 86 ? 29.975 2.230 -4.690 1.00 40.75 86 GLY A CA 1
ATOM 674 C C . GLY A 1 86 ? 30.787 2.520 -3.426 1.00 40.75 86 GLY A C 1
ATOM 675 O O . GLY A 1 86 ? 31.250 3.639 -3.249 1.00 40.75 86 GLY A O 1
ATOM 676 N N . SER A 1 87 ? 30.997 1.480 -2.613 1.00 46.84 87 SER A N 1
ATOM 677 C CA . SER A 1 87 ? 31.872 1.431 -1.432 1.00 46.84 87 SER A CA 1
ATOM 678 C C . SER A 1 87 ? 31.525 2.399 -0.280 1.00 46.84 87 SER A C 1
ATOM 680 O O . SER A 1 87 ? 31.453 3.610 -0.444 1.00 46.84 87 SER A O 1
ATOM 682 N N . SER A 1 88 ? 31.409 1.845 0.933 1.00 40.47 88 SER A N 1
ATOM 683 C CA . SER A 1 88 ? 31.169 2.501 2.239 1.00 40.47 88 SER A CA 1
ATOM 684 C C . SER A 1 88 ? 29.735 2.985 2.567 1.00 40.47 88 SER A C 1
ATOM 686 O O . SER A 1 88 ? 29.312 4.098 2.282 1.00 40.47 88 SER A O 1
ATOM 688 N N . SER A 1 89 ? 28.990 2.098 3.240 1.00 45.03 89 SER A N 1
ATOM 689 C CA . SER A 1 89 ? 28.176 2.335 4.454 1.00 45.03 89 SER A CA 1
ATOM 690 C C . SER A 1 89 ? 27.285 3.586 4.610 1.00 45.03 89 SER A C 1
ATOM 692 O O . SER A 1 89 ? 26.992 3.960 5.744 1.00 45.03 89 SER A O 1
ATOM 694 N N . SER A 1 90 ? 26.777 4.216 3.549 1.00 41.22 90 SER A N 1
ATOM 695 C CA . SER A 1 90 ? 25.630 5.127 3.699 1.00 41.22 90 SER A CA 1
ATOM 696 C C . SER A 1 90 ? 24.688 5.080 2.496 1.00 41.22 90 SER A C 1
ATOM 698 O O . SER A 1 90 ? 24.949 5.664 1.447 1.00 41.22 90 SER A O 1
ATOM 700 N N . SER A 1 91 ? 23.561 4.380 2.648 1.00 48.22 91 SER A N 1
ATOM 701 C CA . SER A 1 91 ? 22.419 4.505 1.741 1.00 48.22 91 SER A CA 1
ATOM 702 C C . SER A 1 91 ? 21.805 5.891 1.947 1.00 48.22 91 SER A C 1
ATOM 704 O O . SER A 1 91 ? 21.038 6.102 2.886 1.00 48.22 91 SER A O 1
ATOM 706 N N . GLN A 1 92 ? 22.188 6.863 1.123 1.00 50.41 92 GLN A N 1
ATOM 707 C CA . GLN A 1 92 ? 21.535 8.171 1.128 1.00 50.41 92 GLN A CA 1
ATOM 708 C C . GLN A 1 92 ? 20.119 8.026 0.542 1.00 50.41 92 GLN A C 1
ATOM 710 O O . GLN A 1 92 ? 19.985 7.412 -0.524 1.00 50.41 92 GLN A O 1
ATOM 715 N N . PRO A 1 93 ? 19.078 8.585 1.188 1.00 51.00 93 PRO A N 1
ATOM 716 C CA . PRO A 1 93 ? 17.738 8.621 0.616 1.00 51.00 93 PRO A CA 1
ATOM 717 C C . PRO A 1 93 ? 17.775 9.310 -0.753 1.00 51.00 93 PRO A C 1
ATOM 719 O O . PRO A 1 93 ? 18.280 10.430 -0.888 1.00 51.00 93 PRO A O 1
ATOM 722 N N . ILE A 1 94 ? 17.265 8.649 -1.794 1.00 58.97 94 ILE A N 1
ATOM 723 C CA . ILE A 1 94 ? 17.044 9.310 -3.083 1.00 58.97 94 ILE A CA 1
ATOM 724 C C . ILE A 1 94 ? 15.839 10.227 -2.902 1.00 58.97 94 ILE A C 1
ATOM 726 O O . ILE A 1 94 ? 14.737 9.748 -2.687 1.00 58.97 94 ILE A O 1
ATOM 730 N N . GLY A 1 95 ? 16.034 11.540 -3.024 1.00 56.41 95 GLY A N 1
ATOM 731 C CA . GLY A 1 95 ? 14.918 12.481 -2.943 1.00 56.41 95 GLY A CA 1
ATOM 732 C C . GLY A 1 95 ? 13.861 12.248 -4.034 1.00 56.41 95 GLY A C 1
ATOM 733 O O . GLY A 1 95 ? 14.207 12.009 -5.197 1.00 56.41 95 GLY A O 1
ATOM 734 N N . VAL A 1 96 ? 12.588 12.411 -3.656 1.00 56.91 96 VAL A N 1
ATOM 735 C CA . VAL A 1 96 ? 11.357 12.303 -4.470 1.00 56.91 96 VAL A CA 1
ATOM 736 C C . VAL A 1 96 ? 11.501 12.819 -5.909 1.00 56.91 96 VAL A C 1
ATOM 738 O O . VAL A 1 96 ? 11.022 12.193 -6.851 1.00 56.91 96 VAL A O 1
ATOM 741 N N . THR A 1 97 ? 12.210 13.931 -6.130 1.00 55.03 97 THR A N 1
ATOM 742 C CA . THR A 1 97 ? 12.390 14.540 -7.461 1.00 55.03 97 THR A CA 1
ATOM 743 C C . THR A 1 97 ? 13.098 13.628 -8.467 1.00 55.03 97 THR A C 1
ATOM 745 O O . THR A 1 97 ? 12.816 13.696 -9.663 1.00 55.03 97 THR A O 1
ATOM 748 N N . LYS A 1 98 ? 14.027 12.774 -8.015 1.00 65.88 98 LYS A N 1
ATOM 749 C CA . LYS A 1 98 ? 14.691 11.805 -8.900 1.00 65.88 98 LYS A CA 1
ATOM 750 C C . LYS A 1 98 ? 13.758 10.639 -9.216 1.00 65.88 98 LYS A C 1
ATOM 752 O O . LYS A 1 98 ? 13.645 10.279 -10.381 1.00 65.88 98 LYS A O 1
ATOM 757 N N . ILE A 1 99 ? 13.032 10.148 -8.212 1.00 71.50 99 ILE A N 1
ATOM 758 C CA . ILE A 1 99 ? 12.041 9.070 -8.341 1.00 71.50 99 ILE A CA 1
ATOM 759 C C . ILE A 1 99 ? 10.902 9.462 -9.294 1.00 71.50 99 ILE A C 1
ATOM 761 O O . ILE A 1 99 ? 10.468 8.653 -10.112 1.00 71.50 99 ILE A O 1
ATOM 765 N N . ALA A 1 100 ? 10.450 10.716 -9.247 1.00 65.25 100 ALA A N 1
ATOM 766 C CA . ALA A 1 100 ? 9.383 11.204 -10.116 1.00 65.25 100 ALA A CA 1
ATOM 767 C C . ALA A 1 100 ? 9.714 11.052 -11.610 1.00 65.25 100 ALA A C 1
ATOM 769 O O . ALA A 1 100 ? 8.856 10.668 -12.401 1.00 65.25 100 ALA A O 1
ATOM 770 N N . LYS A 1 101 ? 10.968 11.310 -11.999 1.00 74.31 101 LYS A N 1
ATOM 771 C CA . LYS A 1 101 ? 11.399 11.193 -13.398 1.00 74.31 101 LYS A CA 1
ATOM 772 C C . LYS A 1 101 ? 11.754 9.770 -13.801 1.00 74.31 101 LYS A C 1
ATOM 774 O O . LYS A 1 101 ? 11.393 9.375 -14.899 1.00 74.31 101 LYS A O 1
ATOM 779 N N . SER A 1 102 ? 12.468 9.035 -12.952 1.00 80.88 102 SER A N 1
ATOM 780 C CA . SER A 1 102 ? 12.981 7.708 -13.312 1.00 80.88 102 SER A CA 1
ATOM 781 C C . SER A 1 102 ? 11.996 6.572 -13.046 1.00 80.88 102 SER A C 1
ATOM 783 O O . SER A 1 102 ? 12.149 5.492 -13.601 1.00 80.88 102 SER A O 1
ATOM 785 N N . VAL A 1 103 ? 10.971 6.787 -12.216 1.00 84.62 103 VAL A N 1
ATOM 786 C CA . VAL A 1 103 ? 9.980 5.750 -11.896 1.00 84.62 103 VAL A CA 1
ATOM 787 C C . VAL A 1 103 ? 8.562 6.194 -12.221 1.00 84.62 103 VAL A C 1
ATOM 789 O O . VAL A 1 103 ? 7.874 5.515 -12.977 1.00 84.62 103 VAL A O 1
ATOM 792 N N . ILE A 1 104 ? 8.109 7.334 -11.693 1.00 83.88 104 ILE A N 1
ATOM 793 C CA . ILE A 1 104 ? 6.690 7.715 -11.807 1.00 83.88 104 ILE A CA 1
ATOM 794 C C . ILE A 1 104 ? 6.305 8.005 -13.263 1.00 83.88 104 ILE A C 1
ATOM 796 O O . ILE A 1 104 ? 5.312 7.461 -13.742 1.00 83.88 104 ILE A O 1
ATOM 800 N N . ALA A 1 105 ? 7.091 8.815 -13.981 1.00 82.88 105 ALA A N 1
ATOM 801 C CA . ALA A 1 105 ? 6.791 9.160 -15.372 1.00 82.88 105 ALA A CA 1
ATOM 802 C C . ALA A 1 105 ? 6.764 7.930 -16.315 1.00 82.88 105 ALA A C 1
ATOM 804 O O . ALA A 1 105 ? 5.743 7.740 -16.975 1.00 82.88 105 ALA A O 1
ATOM 805 N N . PRO A 1 106 ? 7.772 7.030 -16.326 1.00 86.75 106 PRO A N 1
ATOM 806 C CA . PRO A 1 106 ? 7.724 5.819 -17.150 1.00 86.75 106 PRO A CA 1
ATOM 807 C C . PRO A 1 106 ? 6.528 4.906 -16.850 1.00 86.75 106 PRO A C 1
ATOM 809 O O . PRO 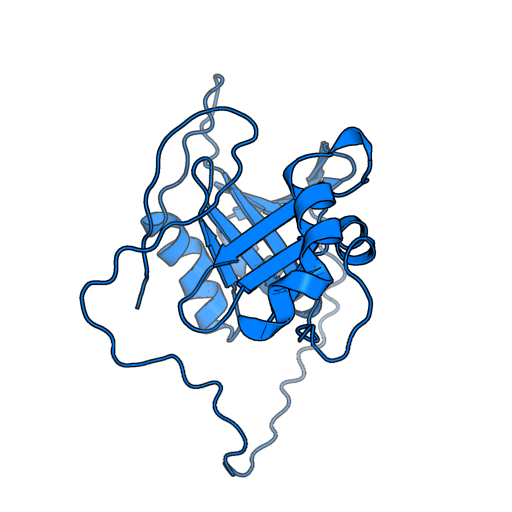A 1 106 ? 5.921 4.354 -17.768 1.00 86.75 106 PRO A O 1
ATOM 812 N N . LEU A 1 107 ? 6.156 4.750 -15.573 1.00 87.62 107 LEU A N 1
ATOM 813 C CA . LEU A 1 107 ? 4.988 3.950 -15.189 1.00 87.62 107 LEU A CA 1
ATOM 814 C C . LEU A 1 107 ? 3.674 4.602 -15.643 1.00 87.62 107 LEU A C 1
ATOM 816 O O . LEU A 1 107 ? 2.778 3.908 -16.130 1.00 87.62 107 LEU A O 1
ATOM 820 N N . ALA A 1 108 ? 3.573 5.929 -15.546 1.00 83.56 108 ALA A N 1
ATOM 821 C CA . ALA A 1 108 ? 2.418 6.680 -16.025 1.00 83.56 108 ALA A CA 1
ATOM 822 C C . ALA A 1 108 ? 2.253 6.581 -17.552 1.00 83.56 108 ALA A C 1
ATOM 824 O O . ALA A 1 108 ? 1.133 6.380 -18.024 1.00 83.56 108 ALA A O 1
ATOM 825 N N . ASP A 1 109 ? 3.350 6.623 -18.318 1.00 87.81 109 ASP A N 1
ATOM 826 C CA . ASP A 1 109 ? 3.335 6.451 -19.780 1.00 87.81 109 ASP A CA 1
ATOM 827 C C . ASP A 1 109 ? 2.805 5.069 -20.204 1.00 87.81 109 ASP A C 1
ATOM 829 O O . ASP A 1 109 ? 2.208 4.921 -21.273 1.00 87.81 109 ASP A O 1
ATOM 833 N N . GLN A 1 110 ? 2.970 4.056 -19.347 1.00 85.31 110 GLN A N 1
ATOM 834 C CA . GLN A 1 110 ? 2.405 2.712 -19.524 1.00 85.31 110 GLN A CA 1
ATOM 835 C C . GLN A 1 110 ? 1.020 2.536 -18.878 1.00 85.31 110 GLN A C 1
ATOM 837 O O . GLN A 1 110 ? 0.489 1.425 -18.842 1.00 85.31 110 GLN A O 1
ATOM 842 N N . ASN A 1 111 ? 0.402 3.620 -18.392 1.00 85.56 111 ASN A N 1
ATOM 843 C CA . ASN A 1 111 ? -0.897 3.621 -17.714 1.00 85.56 111 ASN A CA 1
ATOM 844 C C . ASN A 1 111 ? -0.936 2.689 -16.481 1.00 85.56 111 ASN A C 1
ATOM 846 O O . ASN A 1 111 ? -1.961 2.073 -16.169 1.00 85.56 111 ASN A O 1
ATOM 850 N N . ILE A 1 112 ? 0.192 2.584 -15.774 1.00 86.19 112 ILE A N 1
ATOM 851 C CA . ILE A 1 112 ? 0.322 1.830 -14.528 1.00 86.19 112 ILE A CA 1
ATOM 852 C C . ILE A 1 112 ? 0.030 2.776 -13.363 1.00 86.19 112 ILE A C 1
ATOM 854 O O . ILE A 1 112 ? 0.676 3.807 -13.192 1.00 86.19 112 ILE A O 1
ATOM 858 N N . SER A 1 113 ? -0.966 2.425 -12.551 1.00 84.69 113 SER A N 1
ATOM 859 C CA . SER A 1 113 ? -1.324 3.200 -11.362 1.00 84.69 113 SER A CA 1
ATOM 860 C C . SER A 1 113 ? -0.336 2.931 -10.230 1.00 84.69 113 SER A C 1
ATOM 862 O O . SER A 1 113 ? -0.041 1.772 -9.932 1.00 84.69 113 SER A O 1
ATOM 864 N N . VAL A 1 114 ? 0.103 3.994 -9.562 1.00 86.69 114 VAL A N 1
ATOM 865 C CA . VAL A 1 114 ? 0.987 3.927 -8.394 1.00 86.69 114 VAL A CA 1
ATOM 866 C C . VAL A 1 114 ? 0.338 4.604 -7.192 1.00 86.69 114 VAL A C 1
ATOM 868 O O . VAL A 1 114 ? -0.460 5.527 -7.355 1.00 86.69 114 VAL A O 1
ATOM 871 N N . PHE A 1 115 ? 0.699 4.167 -5.990 1.00 84.06 115 PHE A N 1
ATOM 872 C CA . PHE A 1 115 ? 0.403 4.879 -4.751 1.00 84.06 115 PHE A CA 1
ATOM 873 C C . PHE A 1 115 ? 1.721 5.252 -4.072 1.00 84.06 115 PHE A C 1
ATOM 875 O O . PHE A 1 115 ? 2.563 4.392 -3.830 1.00 84.06 115 PHE A O 1
ATOM 882 N N . MET A 1 116 ? 1.916 6.536 -3.783 1.00 84.50 116 MET A N 1
ATOM 883 C CA . MET A 1 116 ? 3.137 7.027 -3.146 1.00 84.50 116 MET A CA 1
ATOM 884 C C . MET A 1 116 ? 2.975 7.034 -1.630 1.00 84.50 116 MET A C 1
ATOM 886 O O . MET A 1 116 ? 2.031 7.624 -1.108 1.00 84.50 116 MET A O 1
ATOM 890 N N . LEU A 1 117 ? 3.924 6.418 -0.927 1.00 84.25 117 LEU A N 1
ATOM 891 C CA . LEU A 1 117 ? 4.009 6.460 0.527 1.00 84.25 117 LEU A CA 1
ATOM 892 C C . LEU A 1 117 ? 5.402 6.924 0.949 1.00 84.25 117 LEU A C 1
ATOM 894 O O . LEU A 1 117 ? 6.328 6.130 1.110 1.00 84.25 117 LEU A O 1
ATOM 898 N N . SER A 1 118 ? 5.530 8.229 1.149 1.00 80.25 118 SER A N 1
ATOM 899 C CA . SER A 1 118 ? 6.732 8.838 1.711 1.00 80.25 118 SER A CA 1
ATOM 900 C C . SER A 1 118 ? 6.771 8.659 3.225 1.00 80.25 118 SER A C 1
ATOM 902 O O . SER A 1 118 ? 5.793 8.926 3.925 1.00 80.25 118 SER A O 1
ATOM 904 N N . THR A 1 119 ? 7.916 8.222 3.742 1.00 76.12 119 THR A N 1
ATOM 905 C CA . THR A 1 119 ? 8.194 8.135 5.180 1.00 76.12 119 THR A CA 1
ATOM 906 C C . THR A 1 119 ? 9.381 9.020 5.538 1.00 76.12 119 THR A C 1
ATOM 908 O O . THR A 1 119 ? 10.022 9.602 4.669 1.00 76.12 119 THR A O 1
ATOM 911 N N . TYR A 1 120 ? 9.715 9.100 6.827 1.00 71.94 120 TYR A N 1
ATOM 912 C CA . TYR A 1 120 ? 10.923 9.808 7.249 1.00 71.94 120 TYR A CA 1
ATOM 913 C C . TYR A 1 120 ? 12.211 9.213 6.652 1.00 71.94 120 TYR A C 1
ATOM 915 O O . TYR A 1 120 ? 13.151 9.941 6.348 1.00 71.94 120 TYR A O 1
ATOM 923 N N . GLN A 1 121 ? 12.272 7.886 6.513 1.00 68.69 121 GLN A N 1
ATOM 924 C CA . GLN A 1 121 ? 13.500 7.187 6.123 1.00 68.69 121 GLN A CA 1
ATOM 925 C C . GLN A 1 121 ? 13.640 7.061 4.607 1.00 68.69 121 GLN A C 1
ATOM 927 O O . GLN A 1 121 ? 14.741 7.188 4.077 1.00 68.69 121 GLN A O 1
ATOM 932 N N . THR A 1 122 ? 12.536 6.757 3.925 1.00 75.31 122 THR A N 1
ATOM 933 C CA . THR A 1 122 ? 12.524 6.498 2.485 1.00 75.31 122 THR A CA 1
ATOM 934 C C . THR A 1 122 ? 11.140 6.710 1.881 1.00 75.31 122 THR A C 1
ATOM 936 O O . THR A 1 122 ? 10.130 6.769 2.591 1.00 75.31 122 THR A O 1
ATOM 939 N N . ASP A 1 123 ? 11.106 6.766 0.557 1.00 81.50 123 ASP A N 1
ATOM 940 C CA . ASP A 1 123 ? 9.898 6.793 -0.249 1.00 81.50 123 ASP A CA 1
ATOM 941 C C . ASP A 1 123 ? 9.572 5.388 -0.758 1.00 81.50 123 ASP A C 1
ATOM 943 O O . ASP A 1 123 ? 10.401 4.735 -1.396 1.00 81.50 123 ASP A O 1
ATOM 947 N N . PHE A 1 124 ? 8.345 4.936 -0.512 1.00 85.56 124 PHE A N 1
ATOM 948 C CA . PHE A 1 124 ? 7.813 3.718 -1.107 1.00 85.56 124 PHE A CA 1
ATOM 949 C C . PHE A 1 124 ? 6.891 4.054 -2.270 1.00 85.56 124 PHE A C 1
ATOM 951 O O . PHE A 1 124 ? 6.043 4.946 -2.190 1.00 85.56 124 PHE A O 1
ATOM 958 N N . ILE A 1 125 ? 7.024 3.281 -3.340 1.00 89.44 125 ILE A N 1
ATOM 959 C CA . ILE A 1 125 ? 6.138 3.339 -4.498 1.00 89.44 125 ILE A CA 1
ATOM 960 C C . ILE A 1 125 ? 5.364 2.036 -4.503 1.00 89.44 125 ILE A C 1
ATOM 962 O O . ILE A 1 125 ? 5.940 0.969 -4.700 1.00 89.44 125 ILE A O 1
ATOM 966 N N . LEU A 1 126 ? 4.065 2.103 -4.253 1.00 91.62 126 LEU A N 1
ATOM 967 C CA . LEU A 1 126 ? 3.218 0.927 -4.275 1.00 91.62 126 LEU A CA 1
ATOM 968 C C . LEU A 1 126 ? 2.669 0.724 -5.683 1.00 91.62 126 LEU A C 1
ATOM 970 O O . LEU A 1 126 ? 2.067 1.628 -6.264 1.00 91.62 126 LEU A O 1
ATOM 974 N N . VAL A 1 127 ? 2.833 -0.483 -6.206 1.00 92.38 127 VAL A N 1
ATOM 975 C CA . VAL A 1 127 ? 2.269 -0.916 -7.489 1.00 92.38 127 VAL A CA 1
ATOM 976 C C . VAL A 1 127 ? 1.317 -2.074 -7.258 1.00 92.38 127 VAL A C 1
ATOM 978 O O . VAL A 1 127 ? 1.497 -2.854 -6.326 1.00 92.38 127 VAL A O 1
ATOM 981 N N . ARG A 1 128 ? 0.290 -2.218 -8.094 1.00 91.94 128 ARG A N 1
ATOM 982 C CA . ARG A 1 128 ? -0.587 -3.390 -7.997 1.00 91.94 128 ARG A CA 1
ATOM 983 C C . ARG A 1 128 ? 0.205 -4.636 -8.370 1.00 91.94 128 ARG A C 1
ATOM 985 O O . ARG A 1 128 ? 0.898 -4.645 -9.382 1.00 91.94 128 ARG A O 1
ATOM 992 N N . GLU A 1 129 ? 0.029 -5.705 -7.604 1.00 95.12 129 GLU A N 1
ATOM 993 C CA . GLU A 1 129 ? 0.720 -6.984 -7.816 1.00 95.12 129 GLU A CA 1
ATOM 994 C C . GLU A 1 129 ? 0.552 -7.500 -9.257 1.00 95.12 129 GLU A C 1
ATOM 996 O O . GLU A 1 129 ? 1.514 -7.920 -9.894 1.00 95.12 129 GLU A O 1
ATOM 1001 N N . ARG A 1 130 ? -0.654 -7.362 -9.824 1.00 94.44 130 ARG A N 1
ATOM 1002 C CA . ARG A 1 130 ? -0.962 -7.752 -11.212 1.00 94.44 130 ARG A CA 1
ATOM 1003 C C . ARG A 1 130 ? -0.182 -6.978 -12.285 1.00 94.44 130 ARG A C 1
ATOM 1005 O O . ARG A 1 130 ? -0.028 -7.482 -13.391 1.00 94.44 130 ARG A O 1
ATOM 1012 N N . ASP A 1 131 ? 0.270 -5.762 -11.975 1.00 92.94 131 ASP A N 1
ATOM 1013 C CA . ASP A 1 131 ? 0.986 -4.896 -12.916 1.00 92.94 131 ASP A CA 1
ATOM 1014 C C . ASP A 1 131 ? 2.512 -5.106 -12.825 1.00 92.94 131 ASP A C 1
ATOM 1016 O O . ASP A 1 131 ? 3.254 -4.561 -13.643 1.00 92.94 131 ASP A O 1
ATOM 1020 N N . LEU A 1 132 ? 2.996 -5.922 -11.875 1.00 93.75 132 LEU A N 1
ATOM 1021 C CA . LEU A 1 132 ? 4.424 -6.137 -11.624 1.00 93.75 132 LEU A CA 1
ATOM 1022 C C . LEU A 1 132 ? 5.231 -6.542 -12.875 1.00 93.75 132 LEU A C 1
ATOM 1024 O O . LEU A 1 132 ? 6.303 -5.969 -13.068 1.00 93.75 132 LEU A O 1
ATOM 1028 N N . PRO A 1 133 ? 4.764 -7.445 -13.765 1.00 93.25 133 PRO A N 1
ATOM 1029 C CA . PRO A 1 133 ? 5.520 -7.780 -14.974 1.00 93.25 133 PRO A CA 1
ATOM 1030 C C . PRO A 1 133 ? 5.774 -6.561 -15.873 1.00 93.25 133 PRO A C 1
ATOM 1032 O O . PRO A 1 133 ? 6.869 -6.396 -16.410 1.00 93.25 133 PRO A O 1
ATOM 1035 N N . PHE A 1 134 ? 4.784 -5.670 -15.993 1.00 92.38 134 PHE A N 1
ATOM 1036 C CA . PHE A 1 134 ? 4.908 -4.439 -16.772 1.00 92.38 134 PHE A CA 1
ATOM 1037 C C . PHE A 1 134 ? 5.816 -3.424 -16.079 1.00 92.38 134 PHE A C 1
ATOM 1039 O O . PHE A 1 134 ? 6.619 -2.777 -16.748 1.00 92.38 134 PHE A O 1
ATOM 1046 N N . VAL A 1 135 ? 5.740 -3.318 -14.750 1.00 93.12 135 VAL A N 1
ATOM 1047 C CA . VAL A 1 135 ? 6.648 -2.486 -13.945 1.00 93.12 135 VAL A CA 1
ATOM 1048 C C . VAL A 1 135 ? 8.096 -2.924 -14.157 1.00 93.12 135 VAL A C 1
ATOM 1050 O O . VAL A 1 135 ? 8.940 -2.091 -14.484 1.00 93.12 135 VAL A O 1
ATOM 1053 N N . MET A 1 136 ? 8.381 -4.226 -14.037 1.00 93.38 136 MET A N 1
ATOM 1054 C CA . MET A 1 136 ? 9.732 -4.754 -14.229 1.00 93.38 136 MET A CA 1
ATOM 1055 C C . MET A 1 136 ? 10.237 -4.490 -15.645 1.00 93.38 136 MET A C 1
ATOM 1057 O O . MET A 1 136 ? 11.340 -3.981 -15.811 1.00 93.38 136 MET A O 1
ATOM 1061 N N . HIS A 1 137 ? 9.412 -4.752 -16.661 1.00 93.25 137 HIS A N 1
ATOM 1062 C CA . HIS A 1 137 ? 9.774 -4.469 -18.048 1.00 93.25 137 HIS A CA 1
ATOM 1063 C C . HIS A 1 137 ? 10.077 -2.982 -18.290 1.00 93.25 137 HIS A C 1
ATOM 1065 O O . HIS A 1 137 ? 11.059 -2.653 -18.950 1.00 93.25 137 HIS A O 1
ATOM 1071 N N . THR A 1 138 ? 9.257 -2.088 -17.733 1.00 92.44 138 THR A N 1
ATOM 1072 C CA . THR A 1 138 ? 9.379 -0.633 -17.919 1.00 92.44 138 THR A CA 1
ATOM 1073 C C . THR A 1 138 ? 10.640 -0.076 -17.260 1.00 92.44 138 THR A C 1
ATOM 1075 O O . THR A 1 138 ? 11.302 0.787 -17.828 1.00 92.44 138 THR A O 1
ATOM 1078 N N . LEU A 1 139 ? 10.990 -0.572 -16.071 1.00 92.38 139 LEU A N 1
ATOM 1079 C CA . LEU A 1 139 ? 12.081 -0.025 -15.258 1.00 92.38 139 LEU A CA 1
ATOM 1080 C C . LEU A 1 139 ? 13.422 -0.754 -15.452 1.00 92.38 139 LEU A C 1
ATOM 1082 O O . LEU A 1 139 ? 14.459 -0.231 -15.046 1.00 92.38 139 LEU A O 1
ATOM 1086 N N . ALA A 1 140 ? 13.441 -1.918 -16.111 1.00 90.69 140 ALA A N 1
ATOM 1087 C CA . ALA A 1 140 ? 14.654 -2.721 -16.314 1.00 90.69 140 ALA A CA 1
ATOM 1088 C C . ALA A 1 140 ? 15.770 -2.000 -17.093 1.00 90.69 140 ALA A C 1
ATOM 1090 O O . ALA A 1 140 ? 16.936 -2.365 -16.967 1.00 90.69 140 ALA A O 1
ATOM 1091 N N . ALA A 1 141 ? 15.438 -0.984 -17.898 1.00 86.69 141 ALA A N 1
ATOM 1092 C CA . ALA A 1 141 ? 16.435 -0.205 -18.633 1.00 86.69 141 ALA A CA 1
ATOM 1093 C C . ALA A 1 141 ? 17.256 0.735 -17.727 1.00 86.69 141 ALA A C 1
ATOM 1095 O O . ALA A 1 141 ? 18.404 1.041 -18.043 1.00 86.69 141 ALA A O 1
ATOM 1096 N N . GLU A 1 142 ? 16.684 1.192 -16.608 1.00 86.62 142 GLU A N 1
ATOM 1097 C CA . GLU A 1 142 ? 17.307 2.180 -15.711 1.00 86.62 142 GLU A CA 1
ATOM 1098 C C . GLU A 1 142 ? 17.749 1.588 -14.361 1.00 86.62 142 GLU A C 1
ATOM 1100 O O . GLU A 1 142 ? 18.619 2.148 -13.674 1.00 86.62 142 GLU A O 1
ATOM 1105 N N . PHE A 1 143 ? 17.174 0.445 -13.974 1.00 89.00 143 PHE A N 1
ATOM 1106 C CA . PHE A 1 143 ? 17.358 -0.153 -12.657 1.00 89.00 143 PHE A CA 1
ATOM 1107 C C . PHE A 1 143 ? 17.814 -1.606 -12.725 1.00 89.00 143 PHE A C 1
ATOM 1109 O O . PHE A 1 143 ? 17.262 -2.422 -13.459 1.00 89.00 143 PHE A O 1
ATOM 1116 N N . THR A 1 144 ? 18.755 -1.949 -11.846 1.00 90.38 144 THR A N 1
ATOM 1117 C CA . THR A 1 144 ? 18.948 -3.334 -11.418 1.00 90.38 144 THR A CA 1
ATOM 1118 C C . THR A 1 144 ? 17.803 -3.680 -10.474 1.00 90.38 144 THR A C 1
ATOM 1120 O O . THR A 1 144 ? 17.705 -3.107 -9.386 1.00 90.38 144 THR A O 1
ATOM 1123 N N . ILE A 1 145 ? 16.914 -4.572 -10.904 1.00 91.19 145 ILE A N 1
ATOM 1124 C CA . ILE A 1 145 ? 15.732 -4.959 -10.131 1.00 91.19 145 ILE A CA 1
ATOM 1125 C C . ILE A 1 145 ? 16.085 -6.145 -9.235 1.00 91.19 145 ILE A C 1
ATOM 1127 O O . ILE A 1 145 ? 16.500 -7.204 -9.708 1.00 91.19 145 ILE A O 1
ATOM 1131 N N . LEU A 1 146 ? 15.914 -5.948 -7.933 1.00 91.00 146 LEU A N 1
ATOM 1132 C CA . LEU A 1 146 ? 16.151 -6.941 -6.896 1.00 91.00 146 LEU A CA 1
ATOM 1133 C C . LEU A 1 146 ? 14.839 -7.221 -6.171 1.00 91.00 146 LEU A C 1
ATOM 1135 O O . LEU A 1 146 ? 14.035 -6.318 -5.955 1.00 91.00 146 LEU A O 1
ATOM 1139 N N . GLN A 1 147 ? 14.629 -8.464 -5.770 1.00 90.31 147 GLN A N 1
ATOM 1140 C CA . GLN A 1 147 ? 13.513 -8.864 -4.930 1.00 90.31 147 GLN A CA 1
ATOM 1141 C C . GLN A 1 147 ? 14.032 -9.192 -3.535 1.00 90.31 147 GLN A C 1
ATOM 1143 O O . GLN A 1 147 ? 15.035 -9.883 -3.386 1.00 90.31 147 GLN A O 1
ATOM 1148 N N . VAL A 1 148 ? 13.354 -8.704 -2.503 1.00 86.50 148 VAL A N 1
ATOM 1149 C CA . VAL A 1 148 ? 13.633 -9.095 -1.123 1.00 86.50 148 VAL A CA 1
ATOM 1150 C C . VAL A 1 148 ? 12.843 -10.366 -0.824 1.00 86.50 148 VAL A C 1
ATOM 1152 O O . VAL A 1 148 ? 11.630 -10.392 -1.018 1.00 86.50 148 VAL A O 1
ATOM 1155 N N . VAL A 1 149 ? 13.521 -11.417 -0.370 1.00 84.38 149 VAL A N 1
ATOM 1156 C CA . VAL A 1 149 ? 12.927 -12.693 0.042 1.00 84.38 149 VAL A CA 1
ATOM 1157 C C . VAL A 1 149 ? 13.530 -13.089 1.382 1.00 84.38 149 VAL A C 1
ATOM 1159 O O . VAL A 1 149 ? 14.738 -13.275 1.493 1.00 84.38 149 VAL A O 1
ATOM 1162 N N . ASN A 1 150 ? 12.697 -13.207 2.415 1.00 80.88 150 ASN A N 1
ATOM 1163 C CA . ASN A 1 150 ? 13.118 -13.492 3.790 1.00 80.88 150 ASN A CA 1
ATOM 1164 C C . ASN A 1 150 ? 14.164 -12.496 4.327 1.00 80.88 150 ASN A C 1
ATOM 1166 O O . ASN A 1 150 ? 15.020 -12.854 5.133 1.00 80.88 150 ASN A O 1
ATOM 1170 N N . GLY A 1 151 ? 14.091 -11.240 3.882 1.00 75.81 151 GLY A N 1
ATOM 1171 C CA . GLY A 1 151 ? 15.049 -10.189 4.238 1.00 75.81 151 GLY A CA 1
ATOM 1172 C C . GLY A 1 151 ? 16.362 -10.196 3.444 1.00 75.81 151 GLY A C 1
ATOM 1173 O O . GLY A 1 151 ? 17.186 -9.311 3.664 1.00 75.81 151 GLY A O 1
ATOM 1174 N N . GLU A 1 152 ? 16.553 -11.126 2.506 1.00 78.06 152 GLU A N 1
ATOM 1175 C CA . GLU A 1 152 ? 17.713 -11.160 1.610 1.00 78.06 152 GLU A CA 1
ATOM 1176 C C . GLU A 1 152 ? 17.348 -10.646 0.215 1.00 78.06 152 GLU A C 1
ATOM 1178 O O . GLU A 1 152 ? 16.278 -10.939 -0.311 1.00 78.06 152 GLU A O 1
ATOM 1183 N N . THR A 1 153 ? 18.238 -9.872 -0.406 1.00 82.50 153 THR A N 1
ATOM 1184 C CA . THR A 1 153 ? 18.054 -9.360 -1.770 1.00 82.50 153 THR A CA 1
ATOM 1185 C C . THR A 1 153 ? 18.549 -10.378 -2.793 1.00 82.50 153 THR A C 1
ATOM 1187 O O . THR A 1 153 ? 19.744 -10.674 -2.842 1.00 82.50 153 THR A O 1
ATOM 1190 N N . VAL A 1 154 ? 17.654 -10.861 -3.647 1.00 86.06 154 VAL A N 1
ATOM 1191 C CA . VAL A 1 154 ? 17.952 -11.736 -4.787 1.00 86.06 154 VAL A CA 1
ATOM 1192 C C . VAL A 1 154 ? 17.685 -10.999 -6.098 1.00 86.06 154 VAL A C 1
ATOM 1194 O O . VAL A 1 154 ? 16.893 -10.058 -6.137 1.00 86.06 154 VAL A O 1
ATOM 1197 N N . ALA A 1 155 ? 18.346 -11.393 -7.187 1.00 83.88 155 ALA A N 1
ATOM 1198 C CA . ALA A 1 155 ? 18.016 -10.851 -8.502 1.00 83.88 155 ALA A CA 1
ATOM 1199 C C . ALA A 1 155 ? 16.567 -11.212 -8.858 1.00 83.88 155 ALA A C 1
ATOM 1201 O O . ALA A 1 155 ? 16.151 -12.356 -8.671 1.00 83.88 155 ALA A O 1
ATOM 1202 N N . ALA A 1 156 ? 15.795 -10.241 -9.351 1.00 78.19 156 ALA A N 1
ATOM 1203 C CA . ALA A 1 156 ? 14.468 -10.530 -9.872 1.00 78.19 156 ALA A CA 1
ATOM 1204 C C . ALA A 1 156 ? 14.633 -11.249 -11.219 1.00 78.19 156 ALA A C 1
ATOM 1206 O O . ALA A 1 156 ? 14.890 -10.616 -12.244 1.00 78.19 156 ALA A O 1
ATOM 1207 N N . ASP A 1 157 ? 14.546 -12.580 -11.217 1.00 64.44 157 ASP A N 1
ATOM 1208 C CA . ASP A 1 157 ? 14.568 -13.348 -12.458 1.00 64.44 157 ASP A CA 1
ATOM 1209 C C . ASP A 1 157 ? 13.387 -12.925 -13.340 1.00 64.44 157 ASP A C 1
ATOM 1211 O O . ASP A 1 157 ? 12.269 -12.719 -12.861 1.00 64.44 157 ASP A O 1
ATOM 1215 N N . ASN A 1 158 ? 13.638 -12.784 -14.647 1.00 53.28 158 ASN A N 1
ATOM 1216 C CA . ASN A 1 158 ? 12.618 -12.452 -15.639 1.00 53.28 158 ASN A CA 1
ATOM 1217 C C . ASN A 1 158 ? 11.517 -13.524 -15.618 1.00 53.28 158 ASN A C 1
ATOM 1219 O O . ASN A 1 158 ? 11.611 -14.537 -16.313 1.00 53.28 158 ASN A O 1
ATOM 1223 N N . LEU A 1 159 ? 10.467 -13.303 -14.826 1.00 47.06 159 LEU A N 1
ATOM 1224 C CA . LEU A 1 159 ? 9.271 -14.132 -14.794 1.00 47.06 159 LEU A CA 1
ATOM 1225 C C . LEU A 1 159 ? 8.587 -14.066 -16.167 1.00 47.06 159 LEU A C 1
ATOM 1227 O O . LEU A 1 159 ? 7.767 -13.195 -16.437 1.00 47.06 159 LEU A O 1
ATOM 1231 N N . GLY A 1 160 ? 8.962 -14.996 -17.046 1.00 40.38 160 GLY A N 1
ATOM 1232 C CA . GLY A 1 160 ? 8.119 -15.528 -18.111 1.00 40.38 160 GLY A CA 1
ATOM 1233 C C . GLY A 1 160 ? 7.493 -14.512 -19.065 1.00 40.38 160 GLY A C 1
ATOM 1234 O O . GLY A 1 160 ? 6.293 -14.595 -19.322 1.00 40.38 160 GLY A O 1
ATOM 1235 N N . VAL A 1 161 ? 8.280 -13.615 -19.669 1.00 40.47 161 VAL A N 1
ATOM 1236 C CA . VAL A 1 161 ? 7.837 -12.903 -20.881 1.00 40.47 161 VAL A CA 1
ATOM 1237 C C . VAL A 1 161 ? 7.825 -13.898 -22.049 1.00 40.47 161 VAL A C 1
ATOM 1239 O O . VAL A 1 161 ? 8.718 -13.926 -22.891 1.00 40.47 161 VAL A O 1
ATOM 1242 N N . THR A 1 162 ? 6.807 -14.758 -22.111 1.00 32.84 162 THR A N 1
ATOM 1243 C CA . THR A 1 162 ? 6.435 -15.395 -23.374 1.00 32.84 162 THR A CA 1
ATOM 1244 C C . THR A 1 162 ? 5.681 -14.359 -24.194 1.00 32.84 162 THR A C 1
ATOM 1246 O O . THR A 1 162 ? 4.592 -13.933 -23.815 1.00 32.84 162 THR A O 1
ATOM 1249 N N . ASN A 1 163 ? 6.297 -13.936 -25.297 1.00 39.22 163 ASN A N 1
ATOM 1250 C CA . ASN A 1 163 ? 5.772 -13.028 -26.315 1.00 39.22 163 ASN A CA 1
ATOM 1251 C C . ASN A 1 163 ? 4.291 -13.284 -26.659 1.00 39.22 163 ASN A C 1
ATOM 1253 O O . ASN A 1 163 ? 3.973 -14.091 -27.529 1.00 39.22 163 ASN A O 1
ATOM 1257 N N . GLY A 1 164 ? 3.392 -12.546 -26.012 1.00 36.31 164 GLY A N 1
ATOM 1258 C CA . GLY A 1 164 ? 1.953 -12.561 -26.263 1.00 36.31 164 GLY A CA 1
ATOM 1259 C C . GLY A 1 164 ? 1.414 -11.142 -26.363 1.00 36.31 164 GLY A C 1
ATOM 1260 O O . GLY A 1 164 ? 0.525 -10.759 -25.610 1.00 36.31 164 GLY A O 1
ATOM 1261 N N . PHE A 1 165 ? 1.990 -10.332 -27.254 1.00 39.41 165 PHE A N 1
ATOM 1262 C CA . PHE A 1 165 ? 1.547 -8.960 -27.497 1.00 39.41 165 PHE A CA 1
ATOM 1263 C C . PHE A 1 165 ? 0.193 -8.973 -28.227 1.00 39.41 165 PHE A C 1
ATOM 1265 O O . PHE A 1 165 ? 0.117 -8.816 -29.443 1.00 39.41 165 PHE A O 1
ATOM 1272 N N . VAL A 1 166 ? -0.897 -9.170 -27.486 1.00 31.70 166 VAL A N 1
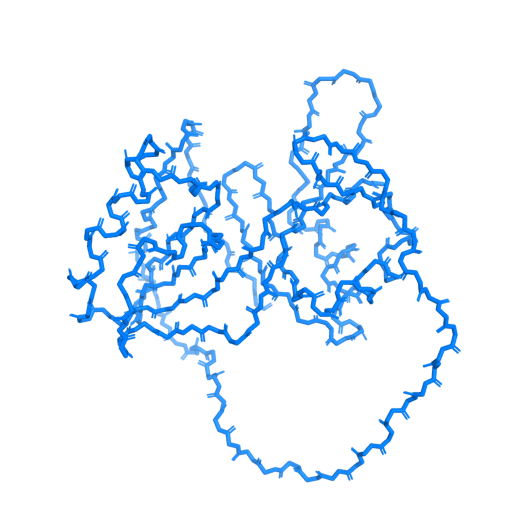ATOM 1273 C CA . VAL A 1 166 ? -2.253 -8.915 -27.976 1.00 31.70 166 VAL A CA 1
ATOM 1274 C C . VAL A 1 166 ? -2.735 -7.618 -27.345 1.00 31.70 166 VAL A C 1
ATOM 1276 O O . VAL A 1 166 ? -3.145 -7.582 -26.190 1.00 31.70 166 VAL A O 1
ATOM 1279 N N . LYS A 1 167 ? -2.695 -6.535 -28.128 1.00 30.23 167 LYS A N 1
ATOM 1280 C CA . LYS A 1 167 ? -3.449 -5.307 -27.844 1.00 30.23 167 LYS A CA 1
ATOM 1281 C C . LYS A 1 167 ? -4.944 -5.651 -27.823 1.00 30.23 167 LYS A C 1
ATOM 1283 O O . LYS A 1 167 ? -5.466 -6.010 -28.881 1.00 30.23 167 LYS A O 1
ATOM 1288 N N . PRO A 1 168 ? -5.685 -5.447 -26.723 1.00 29.66 168 PRO A N 1
ATOM 1289 C CA . PRO A 1 168 ? -7.130 -5.378 -26.812 1.00 29.66 168 PRO A CA 1
ATOM 1290 C C . PRO A 1 168 ? -7.485 -4.004 -27.392 1.00 29.66 168 PRO A C 1
ATOM 1292 O O . PRO A 1 168 ? -7.374 -2.977 -26.724 1.00 29.66 168 PRO A O 1
ATOM 1295 N N . LYS A 1 169 ? -7.908 -3.963 -28.659 1.00 36.31 169 LYS A N 1
ATOM 1296 C CA . LYS A 1 169 ? -8.775 -2.878 -29.127 1.00 36.31 169 LYS A CA 1
ATOM 1297 C C . LYS A 1 169 ? -10.184 -3.203 -28.645 1.00 36.31 169 LYS A C 1
ATOM 1299 O O . LYS A 1 169 ? -10.830 -4.075 -29.214 1.00 36.31 169 LYS A O 1
ATOM 1304 N N . LEU A 1 170 ? -10.673 -2.467 -27.653 1.00 31.09 170 LEU A N 1
ATOM 1305 C CA . LEU A 1 170 ? -12.108 -2.330 -27.443 1.00 31.09 170 LEU A CA 1
ATOM 1306 C C . LEU A 1 170 ? -12.439 -0.848 -27.294 1.00 31.09 170 LEU A C 1
ATOM 1308 O O . LEU A 1 170 ? -12.223 -0.229 -26.256 1.00 31.09 170 LEU A O 1
ATOM 1312 N N . GLY A 1 171 ? -12.924 -0.265 -28.388 1.00 28.70 171 GLY A N 1
ATOM 1313 C CA . GLY A 1 171 ? -13.698 0.959 -28.308 1.00 28.70 171 GLY A CA 1
ATOM 1314 C C . GLY A 1 171 ? -15.082 0.616 -27.773 1.00 28.70 171 GLY A C 1
ATOM 1315 O O . GLY A 1 171 ? -15.716 -0.297 -28.286 1.00 28.70 171 GLY A O 1
ATOM 1316 N N . MET A 1 172 ? -15.541 1.341 -26.757 1.00 26.22 172 MET A N 1
ATOM 1317 C CA . MET A 1 172 ? -16.754 2.162 -26.823 1.00 26.22 172 MET A CA 1
ATOM 1318 C C . MET A 1 172 ? -17.158 2.679 -25.438 1.00 26.22 172 MET A C 1
ATOM 1320 O O . MET A 1 172 ? -17.126 1.972 -24.440 1.00 26.22 172 MET A O 1
ATOM 1324 N N . ASN A 1 173 ? -17.636 3.923 -25.479 1.00 24.48 173 ASN A N 1
ATOM 1325 C CA . ASN A 1 173 ? -18.583 4.573 -24.579 1.00 24.48 173 ASN A CA 1
ATOM 1326 C C . ASN A 1 173 ? -18.141 4.896 -23.149 1.00 24.48 173 ASN A C 1
ATOM 1328 O O . ASN A 1 173 ? -18.407 4.185 -22.186 1.00 24.48 173 ASN A O 1
ATOM 1332 N N . LYS A 1 174 ? -17.639 6.131 -23.021 1.00 31.56 174 LYS A N 1
ATOM 1333 C CA . LYS A 1 174 ? -17.768 6.944 -21.811 1.00 31.56 174 LYS A CA 1
ATOM 1334 C C . LYS A 1 174 ? -19.250 7.025 -21.410 1.00 31.56 174 LYS A C 1
ATOM 1336 O O . LYS A 1 174 ? -20.011 7.789 -21.996 1.00 31.56 174 LYS A O 1
ATOM 1341 N N . LYS A 1 175 ? -19.648 6.271 -20.389 1.00 25.86 175 LYS A N 1
ATOM 1342 C CA . LYS A 1 175 ? -20.760 6.628 -19.503 1.00 25.86 175 LYS A CA 1
ATOM 1343 C C . LYS A 1 175 ? -20.217 6.592 -18.084 1.00 25.86 175 LYS A C 1
ATOM 1345 O O . LYS A 1 175 ? -19.767 5.555 -17.612 1.00 25.86 175 LYS A O 1
ATOM 1350 N N . GLY A 1 176 ? -20.154 7.773 -17.476 1.00 31.44 176 GLY A N 1
ATOM 1351 C CA . GLY A 1 176 ? -19.609 7.965 -16.143 1.00 31.44 176 GLY A CA 1
ATOM 1352 C C . GLY A 1 176 ? -20.468 7.268 -15.099 1.00 31.44 176 GLY A C 1
ATOM 1353 O O . GLY A 1 176 ? -21.650 7.567 -14.974 1.00 31.44 176 GLY A O 1
ATOM 1354 N N . HIS A 1 177 ? -19.839 6.390 -14.330 1.00 26.56 177 HIS A N 1
ATOM 1355 C CA . HIS A 1 177 ? -20.295 5.998 -13.009 1.00 26.56 177 HIS A CA 1
ATOM 1356 C C . HIS A 1 177 ? -19.119 6.166 -12.046 1.00 26.56 177 HIS A C 1
ATOM 1358 O O . HIS A 1 177 ? -18.045 5.624 -12.286 1.00 26.56 177 HIS A O 1
ATOM 1364 N N . GLY A 1 178 ? -19.338 6.980 -11.009 1.00 24.20 178 GLY A N 1
ATOM 1365 C CA . GLY A 1 178 ? -18.516 7.069 -9.800 1.00 24.20 178 GLY A CA 1
ATOM 1366 C C . GLY A 1 178 ? -17.071 7.519 -9.997 1.00 24.20 178 GLY A C 1
ATOM 1367 O O . GLY A 1 178 ? -16.153 6.719 -9.862 1.00 24.20 178 GLY A O 1
ATOM 1368 N N . LYS A 1 179 ? -16.850 8.815 -10.250 1.00 24.16 179 LYS A N 1
ATOM 1369 C CA . LYS A 1 179 ? -15.557 9.442 -9.943 1.00 24.16 179 LYS A CA 1
ATOM 1370 C C . LYS A 1 179 ? -15.305 9.271 -8.439 1.00 24.16 179 LYS A C 1
ATOM 1372 O O . LYS A 1 179 ? -16.079 9.807 -7.654 1.00 24.16 179 LYS A O 1
ATOM 1377 N N . PHE A 1 180 ? -14.216 8.606 -8.051 1.00 24.67 180 PHE A N 1
ATOM 1378 C CA . PHE A 1 180 ? -13.519 8.979 -6.820 1.00 24.67 180 PHE A CA 1
ATOM 1379 C C . PHE A 1 180 ? -12.974 10.385 -7.078 1.00 24.67 180 PHE A C 1
ATOM 1381 O O . PHE A 1 180 ? -11.979 10.583 -7.776 1.00 24.67 180 PHE A O 1
ATOM 1388 N N . SER A 1 181 ? -13.764 11.372 -6.676 1.00 23.28 181 SER A N 1
ATOM 1389 C CA . SER A 1 181 ? -13.421 12.782 -6.721 1.00 23.28 181 SER A CA 1
ATOM 1390 C C . SER A 1 181 ? -12.289 13.018 -5.737 1.00 23.28 181 SER A C 1
ATOM 1392 O O . SER A 1 181 ? -12.486 12.968 -4.530 1.00 23.28 181 SER A O 1
ATOM 1394 N N . ILE A 1 182 ? -11.105 13.271 -6.284 1.00 27.91 182 ILE A N 1
ATOM 1395 C CA . ILE A 1 182 ? -10.036 13.970 -5.583 1.00 27.91 182 ILE A CA 1
ATOM 1396 C C . ILE A 1 182 ? -10.634 15.305 -5.126 1.00 27.91 182 ILE A C 1
ATOM 1398 O O . ILE A 1 182 ? -11.154 16.064 -5.947 1.00 27.91 182 ILE A O 1
ATOM 1402 N N . LEU A 1 183 ? -10.631 15.534 -3.816 1.00 28.06 183 LEU A N 1
ATOM 1403 C CA . LEU A 1 183 ? -11.067 16.767 -3.175 1.00 28.06 183 LEU A CA 1
ATOM 1404 C C . LEU A 1 183 ? -10.283 17.970 -3.722 1.00 28.06 183 LEU A C 1
ATOM 1406 O O . LEU A 1 183 ? -9.135 18.205 -3.349 1.00 28.06 183 LEU A O 1
ATOM 1410 N N . GLU A 1 184 ? -10.929 18.763 -4.572 1.00 26.36 184 GLU A N 1
ATOM 1411 C CA . GLU A 1 184 ? -10.629 20.185 -4.721 1.00 26.36 184 GLU A CA 1
ATOM 1412 C C . GLU A 1 184 ? -11.363 20.953 -3.611 1.00 26.36 184 GLU A C 1
ATOM 1414 O O . GLU A 1 184 ? -12.584 20.847 -3.489 1.00 26.36 184 GLU A O 1
ATOM 1419 N N . ASN A 1 185 ? -10.603 21.778 -2.881 1.00 25.91 185 ASN A N 1
ATOM 1420 C CA . ASN A 1 185 ? -10.970 22.729 -1.817 1.00 25.91 185 ASN A CA 1
ATOM 1421 C C . ASN A 1 185 ? -10.726 22.267 -0.376 1.00 25.91 185 ASN A C 1
ATOM 1423 O O . ASN A 1 185 ? -11.587 21.660 0.248 1.00 25.91 185 ASN A O 1
ATOM 1427 N N . ALA A 1 186 ? -9.624 22.743 0.209 1.00 25.48 186 ALA A N 1
ATOM 1428 C CA . ALA A 1 186 ? -9.623 23.279 1.571 1.00 25.48 186 ALA A CA 1
ATOM 1429 C C . ALA A 1 186 ? -8.355 24.114 1.816 1.00 25.48 186 ALA A C 1
ATOM 1431 O O . ALA A 1 186 ? -7.268 23.750 1.378 1.00 25.48 186 ALA A O 1
ATOM 1432 N N . GLY A 1 187 ? -8.523 25.252 2.498 1.00 24.30 187 GLY A N 1
ATOM 1433 C CA . GLY A 1 187 ? -7.456 26.154 2.939 1.00 24.30 187 GLY A CA 1
ATOM 1434 C C . GLY A 1 187 ? -6.549 25.558 4.033 1.00 24.30 187 GLY A C 1
ATOM 1435 O O . GLY A 1 187 ? -6.443 24.341 4.159 1.00 24.30 187 GLY A O 1
ATOM 1436 N N . PRO A 1 188 ? -5.852 26.392 4.827 1.00 27.34 188 PRO A N 1
ATOM 1437 C CA . PRO A 1 188 ? -4.742 25.936 5.657 1.00 27.34 188 PRO A CA 1
ATOM 1438 C C . PRO A 1 188 ? -5.267 25.123 6.847 1.00 27.34 188 PRO A C 1
ATOM 1440 O O . PRO A 1 188 ? -5.843 25.684 7.776 1.00 27.34 188 PRO A O 1
ATOM 1443 N N . ILE A 1 189 ? -5.074 23.801 6.829 1.00 29.94 189 ILE A N 1
ATOM 1444 C CA . ILE A 1 189 ? -5.475 22.905 7.921 1.00 29.94 189 ILE A CA 1
ATOM 1445 C C . ILE A 1 189 ? -4.230 22.222 8.495 1.00 29.94 189 ILE A C 1
ATOM 1447 O O . ILE A 1 189 ? -3.453 21.572 7.797 1.00 29.94 189 ILE A O 1
ATOM 1451 N N . GLN A 1 190 ? -4.037 22.420 9.799 1.00 26.55 190 GLN A N 1
ATOM 1452 C CA . GLN A 1 190 ? -3.037 21.762 10.633 1.00 26.55 190 GLN A CA 1
ATOM 1453 C C . GLN A 1 190 ? -3.332 20.255 10.713 1.00 26.55 190 GLN A C 1
ATOM 1455 O O . GLN A 1 190 ? -4.135 19.828 11.539 1.00 26.55 190 GLN A O 1
ATOM 1460 N N . ASN A 1 191 ? -2.674 19.435 9.893 1.00 29.09 191 ASN A N 1
ATOM 1461 C CA . ASN A 1 191 ? -2.819 17.979 9.965 1.00 29.09 191 ASN A CA 1
ATOM 1462 C C . ASN A 1 191 ? -1.799 17.378 10.944 1.00 29.09 191 ASN A C 1
ATOM 1464 O O . ASN A 1 191 ? -0.586 17.495 10.761 1.00 29.09 191 ASN A O 1
ATOM 1468 N N . ARG A 1 192 ? -2.298 16.721 11.999 1.00 26.06 192 ARG A N 1
ATOM 1469 C CA . ARG A 1 192 ? -1.507 15.855 12.881 1.00 26.06 192 ARG A CA 1
ATOM 1470 C C . ARG A 1 192 ? -1.450 14.456 12.266 1.00 26.06 192 ARG A C 1
ATOM 1472 O O . ARG A 1 192 ? -2.358 13.662 12.462 1.00 26.06 192 ARG A O 1
ATOM 1479 N N . CYS A 1 193 ? -0.372 14.136 11.559 1.00 29.98 193 CYS A N 1
ATOM 1480 C CA . CYS A 1 193 ? -0.065 12.746 11.227 1.00 29.98 193 CYS A CA 1
ATOM 1481 C C . CYS A 1 193 ? 0.357 12.016 12.511 1.00 29.98 193 CYS A C 1
ATOM 1483 O O . CYS A 1 193 ? 1.394 12.348 13.091 1.00 29.98 193 CYS A O 1
ATOM 1485 N N . ILE A 1 194 ? -0.408 11.021 12.966 1.00 27.55 194 ILE A N 1
ATOM 1486 C CA . ILE A 1 194 ? 0.077 10.075 13.980 1.00 27.55 194 ILE A CA 1
ATOM 1487 C C . ILE A 1 194 ? 0.894 9.012 13.247 1.00 27.55 194 ILE A C 1
ATOM 1489 O O . ILE A 1 194 ? 0.410 7.938 12.910 1.00 27.55 194 ILE A O 1
ATOM 1493 N N . PHE A 1 195 ? 2.154 9.340 12.981 1.00 34.09 195 PHE A N 1
ATOM 1494 C CA . PHE A 1 195 ? 3.158 8.357 12.601 1.00 34.09 195 PHE A CA 1
ATOM 1495 C C . PHE A 1 195 ? 3.764 7.832 13.902 1.00 34.09 195 PHE A C 1
ATOM 1497 O O . PHE A 1 195 ? 4.346 8.617 14.649 1.00 34.09 195 PHE A O 1
ATOM 1504 N N . ILE A 1 196 ? 3.599 6.546 14.222 1.00 29.19 196 ILE A N 1
ATOM 1505 C CA . ILE A 1 196 ? 4.265 5.957 15.392 1.00 29.19 196 ILE A CA 1
ATOM 1506 C C . ILE A 1 196 ? 5.659 5.519 14.945 1.00 29.19 196 ILE A C 1
ATOM 1508 O O . ILE A 1 196 ? 5.789 4.577 14.163 1.00 29.19 196 ILE A O 1
ATOM 1512 N N . PRO A 1 197 ? 6.716 6.225 15.383 1.00 26.58 197 PRO A N 1
ATOM 1513 C CA . PRO A 1 197 ? 8.060 5.952 14.929 1.00 26.58 197 PRO A CA 1
ATOM 1514 C C . PRO A 1 197 ? 8.576 4.702 15.639 1.00 26.58 197 PRO A C 1
ATOM 1516 O O . PRO A 1 197 ? 8.794 4.709 16.853 1.00 26.58 197 PRO A O 1
ATOM 1519 N N . CYS A 1 198 ? 8.904 3.658 14.883 1.00 27.00 198 CYS A N 1
ATOM 1520 C CA . CYS A 1 198 ? 9.943 2.743 15.331 1.00 27.00 198 CYS A CA 1
ATOM 1521 C C . CYS A 1 198 ? 11.298 3.457 15.131 1.00 27.00 198 CYS A C 1
ATOM 1523 O O . CYS A 1 198 ? 11.931 3.353 14.091 1.00 27.00 198 CYS A O 1
ATOM 1525 N N . LYS A 1 199 ? 11.666 4.253 16.149 1.00 24.34 199 LYS A N 1
ATOM 1526 C CA . LYS A 1 199 ? 12.942 4.956 16.411 1.00 24.34 199 LYS A CA 1
ATOM 1527 C C . LYS A 1 199 ? 13.438 5.983 15.362 1.00 24.34 199 LYS A C 1
ATOM 1529 O O . LYS A 1 199 ? 14.021 5.643 14.343 1.00 24.34 199 LYS A O 1
ATOM 1534 N N . SER A 1 200 ? 13.373 7.253 15.790 1.00 24.22 200 SER A N 1
ATOM 1535 C CA . SER A 1 200 ? 14.153 8.432 15.350 1.00 24.22 200 SER A CA 1
ATOM 1536 C C . SER A 1 200 ? 13.537 9.394 14.309 1.00 24.22 200 SER A C 1
ATOM 1538 O O . SER A 1 200 ? 13.895 9.369 13.143 1.00 24.22 200 SER A O 1
ATOM 1540 N N . ALA A 1 201 ? 12.695 10.297 14.837 1.00 26.77 201 ALA A N 1
ATOM 1541 C CA . ALA A 1 201 ? 12.684 11.767 14.689 1.00 26.77 201 ALA A CA 1
ATOM 1542 C C . ALA A 1 201 ? 12.405 12.480 13.334 1.00 26.77 201 ALA A C 1
ATOM 1544 O O . ALA A 1 201 ? 13.182 12.369 12.410 1.00 26.77 201 ALA A O 1
ATOM 1545 N N . TYR A 1 202 ? 11.414 13.391 13.377 1.00 25.25 202 TYR A N 1
ATOM 1546 C CA . TYR A 1 202 ? 11.104 14.561 12.517 1.00 25.25 202 TYR A CA 1
ATOM 1547 C C . TYR A 1 202 ? 10.257 14.383 11.237 1.00 25.25 202 TYR A C 1
ATOM 1549 O O . TYR A 1 202 ? 10.288 13.385 10.541 1.00 25.25 202 TYR A O 1
ATOM 1557 N N . SER A 1 203 ? 9.397 15.382 11.023 1.00 26.20 203 SER A N 1
ATOM 1558 C CA . SER A 1 203 ? 8.195 15.425 10.175 1.00 26.20 203 SER A CA 1
ATOM 1559 C C . SER A 1 203 ? 8.469 16.147 8.855 1.00 26.20 203 SER A C 1
ATOM 1561 O O . SER A 1 203 ? 9.211 17.121 8.906 1.00 26.20 203 SER A O 1
ATOM 1563 N N . ILE A 1 204 ? 7.834 15.747 7.742 1.00 26.36 204 ILE A N 1
ATOM 1564 C CA . ILE A 1 204 ? 7.432 16.610 6.607 1.00 26.36 204 ILE A CA 1
ATOM 1565 C C . ILE A 1 204 ? 6.385 15.872 5.745 1.00 26.36 204 ILE A C 1
ATOM 1567 O O . ILE A 1 204 ? 6.558 14.714 5.377 1.00 26.36 204 ILE A O 1
ATOM 1571 N N . LEU A 1 205 ? 5.299 16.587 5.441 1.00 25.62 205 LEU A N 1
ATOM 1572 C CA . LEU A 1 205 ? 4.202 16.253 4.531 1.00 25.62 205 LEU A CA 1
ATOM 1573 C C . LEU A 1 205 ? 4.489 16.927 3.178 1.00 25.62 205 LEU A C 1
ATOM 1575 O O . LEU A 1 205 ? 4.758 18.129 3.166 1.00 25.62 205 LEU A O 1
ATOM 1579 N N . LEU A 1 206 ? 4.396 16.212 2.053 1.00 26.64 206 LEU A N 1
ATOM 1580 C CA . LEU A 1 206 ? 4.401 16.854 0.736 1.00 26.64 206 LEU A CA 1
ATOM 1581 C C . LEU A 1 206 ? 3.410 16.174 -0.216 1.00 26.64 206 LEU A C 1
ATOM 1583 O O . LEU A 1 206 ? 3.591 15.026 -0.611 1.00 26.64 206 LEU A O 1
ATOM 1587 N N . PHE A 1 207 ? 2.360 16.916 -0.570 1.00 23.56 207 PHE A N 1
ATOM 1588 C CA . PHE A 1 207 ? 1.492 16.641 -1.712 1.00 23.56 207 PHE A CA 1
ATOM 1589 C C . PHE A 1 207 ? 2.271 16.892 -3.006 1.00 23.56 207 PHE A C 1
ATOM 1591 O O . PHE A 1 207 ? 2.986 17.891 -3.104 1.00 23.56 207 PHE A O 1
ATOM 1598 N N . LEU A 1 208 ? 2.074 16.055 -4.020 1.00 26.47 208 LEU A N 1
ATOM 1599 C CA . LEU A 1 208 ? 2.364 16.434 -5.399 1.00 26.47 208 LEU A CA 1
ATOM 1600 C C . LEU A 1 208 ? 1.075 16.317 -6.215 1.00 26.47 208 LEU A C 1
ATOM 1602 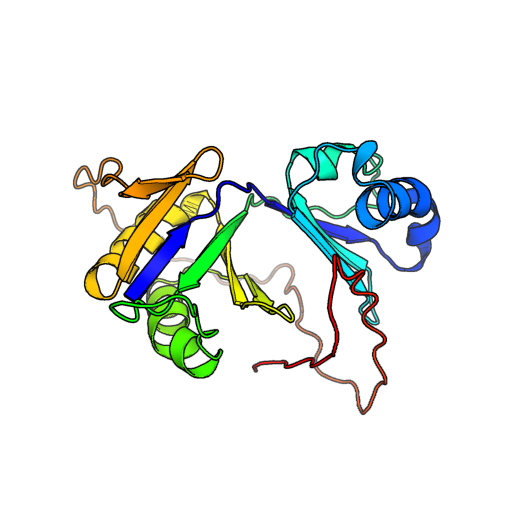O O . LEU A 1 208 ? 0.404 15.287 -6.178 1.00 26.47 208 LEU A O 1
ATOM 1606 N N . LEU A 1 209 ? 0.754 17.453 -6.838 1.00 28.02 209 LEU A N 1
ATOM 1607 C CA . LEU A 1 209 ? -0.313 17.722 -7.803 1.00 28.02 209 LEU A CA 1
ATOM 1608 C C . LEU A 1 209 ? -0.346 16.712 -8.955 1.00 28.02 209 LEU A C 1
ATOM 1610 O O . LEU A 1 209 ? 0.753 16.307 -9.400 1.00 28.02 209 LEU A O 1
#